Protein AF-A0A8R1HTJ8-F1 (afdb_monomer)

Radius of gyration: 65.69 Å; Cα contacts (8 Å, |Δi|>4): 59; chains: 1; bounding box: 164×49×154 Å

Sequence (210 aa):
MPIMAQIIWKLESCLPRFTNQVDLKPAHLLDLKNAAVIDLNSISARMKEAADRVMMEMTALGGQVDRRAASVNNLERAFDQLRQRIIVLEEEVVVISTGRPDYPVSADRVNLLRERLAREQVVMNLLTRPYSTAEAEQVYLSAEKKVSSLEELRKSEFEQLEARRMPGKPKNTDGSKAVVKKRGNVGNSLHTHQTVEDSLAELAARKRWD

Solvent-accessible surface area (backbone atoms only — not comparable to full-atom values): 12954 Å² total; per-residue (Å²): 138,80,85,80,80,77,84,78,80,86,73,93,53,94,50,93,88,53,80,67,96,68,92,85,50,80,68,56,55,54,53,50,50,54,49,52,53,53,53,51,52,52,51,53,49,52,53,48,55,52,52,52,51,51,52,52,51,51,52,52,49,48,55,50,49,54,55,47,51,54,50,52,55,54,49,52,54,53,50,52,53,48,52,54,50,50,53,54,52,51,54,52,49,53,48,60,72,68,75,53,66,98,56,93,77,55,68,66,61,54,52,52,50,52,52,49,51,55,52,50,52,54,51,50,63,52,66,77,58,64,94,68,51,74,67,58,50,47,50,47,31,44,73,76,69,68,33,92,46,72,65,58,48,51,50,53,52,48,52,51,48,54,61,62,54,69,84,78,71,87,59,71,45,85,36,92,83,84,42,76,44,77,50,75,79,84,41,68,66,92,59,78,88,78,50,73,63,67,70,46,47,68,62,65,71,64,68,72,83,129

Foldseek 3Di:
DDDDPPDQDDDPDPQPPPNDRDRDDPVVVVVVVVSVVVVVVVVVVVVVVVVVVVVVVVVVVVVVVVVVVVVVVVVVVVVVVVVVVVVVVVVVVVCVVVVDDPDDDDPVNVVVVVVVVVVVVVVVVVVVDDPDDPVRVQCCCCPPVVHRDPVVVVVVVVVVVVLQPDDDDFPWDQDPPRDTDRDPSVHPCPDDDDDVCNVCVVVVVPPDDD

Secondary structure (DSSP, 8-state):
--------------STT--S-----HHHHHHHHHHHHHHHHHHHHHHHHHHHHHHHHHHHHHHHHHHHHHHHHHHHHHHHHHHHHHHHHHHHHHHHHTT--SS---HHHHHHHHHHHHHHHHHHHHHTS-SS-HHHHHHHIIIII--SSHHHHHHHHHHHHHHHS-TTS--EEE-TTS-EEE----SS-SSPPPPHHHHHHHHHHT----

Structure (mmCIF, N/CA/C/O backbone):
data_AF-A0A8R1HTJ8-F1
#
_entry.id   AF-A0A8R1HTJ8-F1
#
loop_
_atom_site.group_PDB
_atom_site.id
_atom_site.type_symbol
_atom_site.label_atom_id
_atom_site.label_alt_id
_atom_site.label_comp_id
_atom_site.label_asym_id
_atom_site.label_entity_id
_atom_site.label_seq_id
_atom_site.pdbx_PDB_ins_code
_atom_site.Cartn_x
_atom_site.Cartn_y
_atom_site.Cartn_z
_atom_site.occupancy
_atom_site.B_iso_or_equiv
_atom_site.auth_seq_id
_atom_site.auth_comp_id
_atom_site.auth_asym_id
_atom_site.auth_atom_id
_atom_site.pdbx_PDB_model_num
ATOM 1 N N . MET A 1 1 ? 96.730 14.265 -94.198 1.00 44.88 1 MET A N 1
ATOM 2 C CA . MET A 1 1 ? 96.149 14.305 -92.841 1.00 44.88 1 MET A CA 1
ATOM 3 C C . MET A 1 1 ? 94.709 14.776 -92.942 1.00 44.88 1 MET A C 1
ATOM 5 O O . MET A 1 1 ? 94.499 15.874 -93.441 1.00 44.88 1 MET A O 1
ATOM 9 N N . PRO A 1 2 ? 93.741 13.969 -92.488 1.00 39.69 2 PRO A N 1
ATOM 10 C CA . PRO A 1 2 ? 92.584 14.508 -91.794 1.00 39.69 2 PRO A CA 1
ATOM 11 C C . PRO A 1 2 ? 92.485 13.922 -90.380 1.00 39.69 2 PRO A C 1
ATOM 13 O O . PRO A 1 2 ? 92.862 12.784 -90.109 1.00 39.69 2 PRO A O 1
ATOM 16 N N . ILE A 1 3 ? 92.026 14.783 -89.484 1.00 42.91 3 ILE A N 1
ATOM 17 C CA . ILE A 1 3 ? 91.907 14.615 -88.040 1.00 42.91 3 ILE A CA 1
ATOM 18 C C . ILE A 1 3 ? 90.880 13.512 -87.751 1.00 42.91 3 ILE A C 1
ATOM 20 O O . ILE A 1 3 ? 89.714 13.645 -88.120 1.00 42.91 3 ILE A O 1
ATOM 24 N N . MET A 1 4 ? 91.303 12.418 -87.108 1.00 37.34 4 MET A N 1
ATOM 25 C CA . MET A 1 4 ? 90.370 11.427 -86.571 1.00 37.34 4 MET A CA 1
ATOM 26 C C . MET A 1 4 ? 89.621 12.068 -85.407 1.00 37.34 4 MET A C 1
ATOM 28 O O . MET A 1 4 ? 90.179 12.253 -84.328 1.00 37.34 4 MET A O 1
ATOM 32 N N . ALA A 1 5 ? 88.368 12.452 -85.648 1.00 41.81 5 ALA A N 1
ATOM 33 C CA . ALA A 1 5 ? 87.469 12.916 -84.607 1.00 41.81 5 ALA A CA 1
ATOM 34 C C . ALA A 1 5 ? 87.291 11.792 -83.577 1.00 41.81 5 ALA A C 1
ATOM 36 O O . ALA A 1 5 ? 86.617 10.794 -83.827 1.00 41.81 5 ALA A O 1
ATOM 37 N N . GLN A 1 6 ? 87.948 11.938 -82.430 1.00 49.06 6 GLN A N 1
ATOM 38 C CA . GLN A 1 6 ? 87.789 11.045 -81.296 1.00 49.06 6 GLN A CA 1
ATOM 39 C C . GLN A 1 6 ? 86.367 11.251 -80.760 1.00 49.06 6 GLN A C 1
ATOM 41 O O . GLN A 1 6 ? 86.026 12.326 -80.268 1.00 49.06 6 GLN A O 1
ATOM 46 N N . ILE A 1 7 ? 85.504 10.252 -80.954 1.00 48.22 7 ILE A N 1
ATOM 47 C CA . ILE A 1 7 ? 84.095 10.314 -80.553 1.00 48.22 7 ILE A CA 1
ATOM 48 C C . ILE A 1 7 ? 84.042 10.219 -79.025 1.00 48.22 7 ILE A C 1
ATOM 50 O O . ILE A 1 7 ? 84.130 9.134 -78.451 1.00 48.22 7 ILE A O 1
ATOM 54 N N . ILE A 1 8 ? 83.930 11.372 -78.367 1.00 49.94 8 ILE A N 1
ATOM 55 C CA . ILE A 1 8 ? 83.748 11.478 -76.918 1.00 49.94 8 ILE A CA 1
ATOM 56 C C . ILE A 1 8 ? 82.252 11.324 -76.628 1.00 49.94 8 ILE A C 1
ATOM 58 O O . ILE A 1 8 ? 81.462 12.241 -76.856 1.00 49.94 8 ILE A O 1
ATOM 62 N N . TRP A 1 9 ? 81.854 10.152 -76.135 1.00 46.91 9 TRP A N 1
ATOM 63 C CA . TRP A 1 9 ? 80.486 9.903 -75.682 1.00 46.91 9 TRP A CA 1
ATOM 64 C C . TRP A 1 9 ? 80.286 10.535 -74.302 1.00 46.91 9 TRP A C 1
ATOM 66 O O . TRP A 1 9 ? 80.885 10.103 -73.320 1.00 46.91 9 TRP A O 1
ATOM 76 N N . LYS A 1 10 ? 79.449 11.574 -74.225 1.00 53.41 10 LYS A N 1
ATOM 77 C CA . LYS A 1 10 ? 79.013 12.167 -72.955 1.00 53.41 10 LYS A CA 1
ATOM 78 C C . LYS A 1 10 ? 77.791 11.403 -72.454 1.00 53.41 10 LYS A C 1
ATOM 80 O O . LYS A 1 10 ? 76.786 11.354 -73.157 1.00 53.41 10 LYS A O 1
ATOM 85 N N . LEU A 1 11 ? 77.869 10.830 -71.256 1.00 54.41 11 LEU A N 1
ATOM 86 C CA . LEU A 1 11 ? 76.702 10.285 -70.567 1.00 54.41 11 LEU A CA 1
ATOM 87 C C . LEU A 1 11 ? 76.383 11.149 -69.346 1.00 54.41 11 LEU A C 1
ATOM 89 O O . LEU A 1 11 ? 77.189 11.245 -68.425 1.00 54.41 11 LEU A O 1
ATOM 93 N N . GLU A 1 12 ? 75.189 11.731 -69.320 1.00 51.25 12 GLU A N 1
ATOM 94 C CA . GLU A 1 12 ? 74.572 12.223 -68.090 1.00 51.25 12 GLU A CA 1
ATOM 95 C C . GLU A 1 12 ? 73.887 11.027 -67.423 1.00 51.25 12 GLU A C 1
ATOM 97 O O . GLU A 1 12 ? 72.759 10.669 -67.755 1.00 51.25 12 GLU A O 1
ATOM 102 N N . SER A 1 13 ? 74.606 10.321 -66.546 1.00 55.28 13 SER A N 1
ATOM 103 C CA . SER A 1 13 ? 74.014 9.218 -65.787 1.00 55.28 13 SER A CA 1
ATOM 104 C C . SER A 1 13 ? 73.437 9.752 -64.478 1.00 55.28 13 SER A C 1
ATOM 106 O O . SER A 1 13 ? 74.135 10.407 -63.706 1.00 55.28 13 SER A O 1
ATOM 108 N N . CYS A 1 14 ? 72.186 9.413 -64.189 1.00 54.22 14 CYS A N 1
ATOM 109 C CA . CYS A 1 14 ? 71.550 9.637 -62.891 1.00 54.22 14 CYS A CA 1
ATOM 110 C C . CYS A 1 14 ? 71.990 8.617 -61.819 1.00 54.22 14 CYS A C 1
ATOM 112 O O . CYS A 1 14 ? 71.428 8.589 -60.724 1.00 54.22 14 CYS A O 1
ATOM 114 N N . LEU A 1 15 ? 72.996 7.783 -62.118 1.00 54.69 15 LEU A N 1
ATOM 115 C CA . LEU A 1 15 ? 73.551 6.804 -61.191 1.00 54.69 15 LEU A CA 1
ATOM 116 C C . LEU A 1 15 ? 74.680 7.446 -60.363 1.00 54.69 15 LEU A C 1
ATOM 118 O O . LEU A 1 15 ? 75.642 7.957 -60.945 1.00 54.69 15 LEU A O 1
ATOM 122 N N . PRO A 1 16 ? 74.629 7.387 -59.015 1.00 56.38 16 PRO A N 1
ATOM 123 C CA . PRO A 1 16 ? 75.550 8.118 -58.135 1.00 56.38 16 PRO A CA 1
ATOM 124 C C . PRO A 1 16 ? 77.046 7.821 -58.334 1.00 56.38 16 PRO A C 1
ATOM 126 O O . PRO A 1 16 ? 77.886 8.582 -57.866 1.00 56.38 16 PRO A O 1
ATOM 129 N N . ARG A 1 17 ? 77.398 6.707 -58.990 1.00 56.38 17 ARG A N 1
ATOM 130 C CA . ARG A 1 17 ? 78.785 6.230 -59.144 1.00 56.38 17 ARG A CA 1
ATOM 131 C C . ARG A 1 17 ? 79.516 6.733 -60.395 1.00 56.38 17 ARG A C 1
ATOM 133 O O . ARG A 1 17 ? 80.721 6.522 -60.480 1.00 56.38 17 ARG A O 1
ATOM 140 N N . PHE A 1 18 ? 78.839 7.386 -61.345 1.00 56.34 18 PHE A N 1
ATOM 141 C CA . PHE A 1 18 ? 79.426 7.746 -62.652 1.00 56.34 18 PHE A CA 1
ATOM 142 C C . PHE A 1 18 ? 79.317 9.240 -62.995 1.00 56.34 18 PHE A C 1
ATOM 144 O O . PHE A 1 18 ? 79.213 9.619 -64.157 1.00 56.34 18 PHE A O 1
ATOM 151 N N . THR A 1 19 ? 79.363 10.113 -61.991 1.00 56.47 19 THR A N 1
ATOM 152 C CA . THR A 1 19 ? 79.188 11.568 -62.152 1.00 56.47 19 THR A CA 1
ATOM 153 C C . THR A 1 19 ? 80.397 12.309 -62.743 1.00 56.47 19 THR A C 1
ATOM 155 O O . THR A 1 19 ? 80.335 13.525 -62.903 1.00 56.47 19 THR A O 1
ATOM 158 N N . ASN A 1 20 ? 81.498 11.619 -63.065 1.00 58.28 20 ASN A N 1
ATOM 159 C CA . ASN A 1 20 ? 82.750 12.249 -63.502 1.00 58.28 20 ASN A CA 1
ATOM 160 C C . ASN A 1 20 ? 83.085 11.913 -64.967 1.00 58.28 20 ASN A C 1
ATOM 162 O O . ASN A 1 20 ? 82.825 10.806 -65.435 1.00 58.28 20 ASN A O 1
ATOM 166 N N . GLN A 1 21 ? 83.691 12.869 -65.684 1.00 55.59 21 GLN A N 1
ATOM 167 C CA . GLN A 1 21 ? 84.106 12.725 -67.087 1.00 55.59 21 GLN A CA 1
ATOM 168 C C . GLN A 1 21 ? 85.272 11.728 -67.211 1.00 55.59 21 GLN A C 1
ATOM 170 O O . GLN A 1 21 ? 86.356 11.985 -66.690 1.00 55.59 21 GLN A O 1
ATOM 175 N N . VAL A 1 22 ? 85.061 10.599 -67.899 1.00 58.88 22 VAL A N 1
ATOM 176 C CA . VAL A 1 22 ? 86.084 9.557 -68.117 1.00 58.88 22 VAL A CA 1
ATOM 177 C C . VAL A 1 22 ? 86.080 9.100 -69.581 1.00 58.88 22 VAL A C 1
ATOM 179 O O . VAL A 1 22 ? 85.013 8.888 -70.157 1.00 58.88 22 VAL A O 1
ATOM 182 N N . ASP A 1 23 ? 87.266 8.894 -70.165 1.00 59.91 23 ASP A N 1
ATOM 183 C CA . ASP A 1 23 ? 87.430 8.292 -71.495 1.00 59.91 23 ASP A CA 1
ATOM 184 C C . ASP A 1 23 ? 86.945 6.829 -71.501 1.00 59.91 23 ASP A C 1
ATOM 186 O O . ASP A 1 23 ? 87.444 5.960 -70.774 1.00 59.91 23 ASP A O 1
ATOM 190 N N . LEU A 1 24 ? 85.935 6.543 -72.324 1.00 58.22 24 LEU A N 1
ATOM 191 C CA . LEU A 1 24 ? 85.239 5.257 -72.345 1.00 58.22 24 LEU A CA 1
ATOM 192 C C . LEU A 1 24 ? 86.017 4.201 -73.143 1.00 58.22 24 LEU A C 1
ATOM 194 O O . LEU A 1 24 ? 86.148 4.284 -74.363 1.00 58.22 24 LEU A O 1
ATOM 198 N N . LYS A 1 25 ? 86.479 3.154 -72.449 1.00 64.69 25 LYS A N 1
ATOM 199 C CA . LYS A 1 25 ? 86.929 1.890 -73.054 1.00 64.69 25 LYS A CA 1
ATOM 200 C C . LYS A 1 25 ? 85.789 0.859 -72.995 1.00 64.69 25 LYS A C 1
ATOM 202 O O . LYS A 1 25 ? 84.978 0.933 -72.073 1.00 64.69 25 LYS A O 1
ATOM 207 N N . PRO A 1 26 ? 85.735 -0.146 -73.890 1.00 66.38 26 PRO A N 1
ATOM 208 C CA . PRO A 1 26 ? 84.658 -1.146 -73.904 1.00 66.38 26 PRO A CA 1
ATOM 209 C C . PRO A 1 26 ? 84.410 -1.868 -72.565 1.00 66.38 26 PRO A C 1
ATOM 211 O O . PRO A 1 26 ? 83.267 -2.181 -72.249 1.00 66.38 26 PRO A O 1
ATOM 214 N N . ALA A 1 27 ? 85.445 -2.074 -71.741 1.00 66.88 27 ALA A N 1
ATOM 215 C CA . ALA A 1 27 ? 85.307 -2.651 -70.398 1.00 66.88 27 ALA A CA 1
ATOM 216 C C . ALA A 1 27 ? 84.464 -1.776 -69.441 1.00 66.88 27 ALA A C 1
ATOM 218 O O . ALA A 1 27 ? 83.671 -2.305 -68.669 1.00 66.88 27 ALA A O 1
ATOM 219 N N . HIS A 1 28 ? 84.541 -0.443 -69.556 1.00 71.06 28 HIS A N 1
ATOM 220 C CA . HIS A 1 28 ? 83.773 0.489 -68.718 1.00 71.06 28 HIS A CA 1
ATOM 221 C C . HIS A 1 28 ? 82.261 0.419 -68.997 1.00 71.06 28 HIS A C 1
ATOM 223 O O . HIS A 1 28 ? 81.455 0.704 -68.115 1.00 71.06 28 HIS A O 1
ATOM 229 N N . LEU A 1 29 ? 81.858 0.013 -70.209 1.00 73.69 29 LEU A N 1
ATOM 230 C CA . LEU A 1 29 ? 80.445 -0.176 -70.553 1.00 73.69 29 LEU A CA 1
ATOM 231 C C . LEU A 1 29 ? 79.848 -1.409 -69.865 1.00 73.69 29 LEU A C 1
ATOM 233 O O . LEU A 1 29 ? 78.676 -1.397 -69.487 1.00 73.69 29 LEU A O 1
ATOM 237 N N . LEU A 1 30 ? 80.648 -2.465 -69.681 1.00 79.50 30 LEU A N 1
ATOM 238 C CA . LEU A 1 30 ? 80.221 -3.662 -68.961 1.00 79.50 30 LEU A CA 1
ATOM 239 C C . LEU A 1 30 ? 80.062 -3.373 -67.463 1.00 79.50 30 LEU A C 1
ATOM 241 O O . LEU A 1 30 ? 79.055 -3.760 -66.873 1.00 79.50 30 LEU A O 1
ATOM 245 N N . ASP A 1 31 ? 81.003 -2.635 -66.875 1.00 75.62 31 ASP A N 1
ATOM 246 C CA . ASP A 1 31 ? 80.934 -2.219 -65.471 1.00 75.62 31 ASP A CA 1
ATOM 247 C C . ASP A 1 31 ? 79.751 -1.280 -65.209 1.00 75.62 31 ASP A C 1
ATOM 249 O O . ASP A 1 31 ? 79.026 -1.461 -64.230 1.00 75.62 31 ASP A O 1
ATOM 253 N N . LEU A 1 32 ? 79.487 -0.335 -66.121 1.00 77.81 32 LEU A N 1
ATOM 254 C CA . LEU A 1 32 ? 78.311 0.535 -66.062 1.00 77.81 32 LEU A CA 1
ATOM 255 C C . LEU A 1 32 ? 77.008 -0.272 -66.122 1.00 77.81 32 LEU A C 1
ATOM 257 O O . LEU A 1 32 ? 76.102 -0.041 -65.322 1.00 77.81 32 LEU A O 1
ATOM 261 N N . LYS A 1 33 ? 76.916 -1.246 -67.036 1.00 82.81 33 LYS A N 1
ATOM 262 C CA . LYS A 1 33 ? 75.750 -2.134 -67.142 1.00 82.81 33 LYS A CA 1
ATOM 263 C C . LYS A 1 33 ? 75.539 -2.923 -65.849 1.00 82.81 33 LYS A C 1
ATOM 265 O O . LYS A 1 33 ? 74.421 -2.976 -65.345 1.00 82.81 33 LYS A O 1
ATOM 270 N N . ASN A 1 34 ? 76.596 -3.525 -65.311 1.00 85.31 34 ASN A N 1
ATOM 271 C CA . ASN A 1 34 ? 76.512 -4.328 -64.093 1.00 85.31 34 ASN A CA 1
ATOM 272 C C . ASN A 1 34 ? 76.112 -3.471 -62.882 1.00 85.31 34 ASN A C 1
ATOM 274 O O . ASN A 1 34 ? 75.251 -3.879 -62.104 1.00 85.31 34 ASN A O 1
ATOM 278 N N . ALA A 1 35 ? 76.669 -2.264 -62.755 1.00 82.38 35 ALA A N 1
ATOM 279 C CA . ALA A 1 35 ? 76.298 -1.316 -61.709 1.00 82.38 35 ALA A CA 1
ATOM 280 C C . ALA A 1 35 ? 74.834 -0.860 -61.830 1.00 82.38 35 ALA A C 1
ATOM 282 O O . ALA A 1 35 ? 74.105 -0.898 -60.843 1.00 82.38 35 ALA A O 1
ATOM 283 N N . ALA A 1 36 ? 74.375 -0.526 -63.041 1.00 83.06 36 ALA A N 1
ATOM 284 C CA . ALA A 1 36 ? 72.982 -0.156 -63.287 1.00 83.06 36 ALA A CA 1
ATOM 285 C C . ALA A 1 36 ? 72.006 -1.284 -62.911 1.00 83.06 36 ALA A C 1
ATOM 287 O O . ALA A 1 36 ? 70.960 -1.023 -62.323 1.00 83.06 36 ALA A O 1
ATOM 288 N N . VAL A 1 37 ? 72.353 -2.543 -63.200 1.00 88.56 37 VAL A N 1
ATOM 289 C CA . VAL A 1 37 ? 71.535 -3.707 -62.817 1.00 88.56 37 VAL A CA 1
ATOM 290 C C . VAL A 1 37 ? 71.460 -3.866 -61.295 1.00 88.56 37 VAL A C 1
ATOM 292 O O . VAL A 1 37 ? 70.378 -4.113 -60.766 1.00 88.56 37 VAL A O 1
ATOM 295 N N . ILE A 1 38 ? 72.574 -3.701 -60.575 1.00 88.94 38 ILE A N 1
ATOM 296 C CA . ILE A 1 38 ? 72.596 -3.782 -59.104 1.00 88.94 38 ILE A CA 1
ATOM 297 C C . ILE A 1 38 ? 71.738 -2.671 -58.488 1.00 88.94 38 ILE A C 1
ATOM 299 O O . ILE A 1 38 ? 70.915 -2.947 -57.612 1.00 88.94 38 ILE A O 1
ATOM 303 N N . ASP A 1 39 ? 71.887 -1.438 -58.971 1.00 85.56 39 ASP A N 1
ATOM 304 C CA . ASP A 1 39 ? 71.137 -0.291 -58.463 1.00 85.56 39 ASP A CA 1
ATOM 305 C C . ASP A 1 39 ? 69.632 -0.447 -58.742 1.00 85.56 39 ASP A C 1
ATOM 307 O O . ASP A 1 39 ? 68.825 -0.282 -57.824 1.00 85.56 39 ASP A O 1
ATOM 311 N N . LEU A 1 40 ? 69.240 -0.877 -59.949 1.00 87.94 40 LEU A N 1
ATOM 312 C CA . LEU A 1 40 ? 67.840 -1.167 -60.290 1.00 87.94 40 LEU A CA 1
ATOM 313 C C . LEU A 1 40 ? 67.249 -2.294 -59.434 1.00 87.94 40 LEU A C 1
ATOM 315 O O . LEU A 1 40 ? 66.122 -2.170 -58.953 1.00 87.94 40 LEU A O 1
ATOM 319 N N . ASN A 1 41 ? 68.012 -3.358 -59.173 1.00 92.00 41 ASN A N 1
ATOM 320 C CA . ASN A 1 41 ? 67.583 -4.433 -58.276 1.00 92.00 41 ASN A CA 1
ATOM 321 C C . ASN A 1 41 ? 67.396 -3.926 -56.838 1.00 92.00 41 ASN A C 1
ATOM 323 O O . ASN A 1 41 ? 66.428 -4.296 -56.174 1.00 92.00 41 ASN A O 1
ATOM 327 N N . SER A 1 42 ? 68.278 -3.040 -56.363 1.00 89.31 42 SER A N 1
ATOM 328 C CA . SER A 1 42 ? 68.156 -2.440 -55.030 1.00 89.31 42 SER A CA 1
ATOM 329 C C . SER A 1 42 ? 66.928 -1.527 -54.905 1.00 89.31 42 SER A C 1
ATOM 331 O O . SER A 1 42 ? 66.234 -1.562 -53.888 1.00 89.31 42 SER A O 1
ATOM 333 N N . ILE A 1 43 ? 66.608 -0.760 -55.954 1.00 90.31 43 ILE A N 1
ATOM 334 C CA . ILE A 1 43 ? 65.402 0.076 -56.020 1.00 90.31 43 ILE A CA 1
ATOM 335 C C . ILE A 1 43 ? 64.159 -0.812 -56.035 1.00 90.31 43 ILE A C 1
ATOM 337 O O . ILE A 1 43 ? 63.232 -0.568 -55.266 1.00 90.31 43 ILE A O 1
ATOM 341 N N . SER A 1 44 ? 64.161 -1.878 -56.838 1.00 91.69 44 SER A N 1
ATOM 342 C CA . SER A 1 44 ? 63.060 -2.841 -56.883 1.00 91.69 44 SER A CA 1
ATOM 343 C C . SER A 1 44 ? 62.818 -3.500 -55.522 1.00 91.69 44 SER A C 1
ATOM 345 O O . SER A 1 44 ? 61.664 -3.664 -55.130 1.00 91.69 44 SER A O 1
ATOM 347 N N . ALA A 1 45 ? 63.877 -3.858 -54.789 1.00 93.00 45 ALA A N 1
ATOM 348 C CA . ALA A 1 45 ? 63.760 -4.426 -53.448 1.00 93.00 45 ALA A CA 1
ATOM 349 C C . ALA A 1 45 ? 63.151 -3.419 -52.459 1.00 93.00 45 ALA A C 1
ATOM 351 O O . ALA A 1 45 ? 62.188 -3.743 -51.769 1.00 93.00 45 ALA A O 1
ATOM 352 N N . ARG A 1 46 ? 63.634 -2.169 -52.459 1.00 93.31 46 ARG A N 1
ATOM 353 C CA . ARG A 1 46 ? 63.086 -1.097 -51.607 1.00 93.31 46 ARG A CA 1
ATOM 354 C C . ARG A 1 46 ? 61.631 -0.772 -51.932 1.00 93.31 46 ARG A C 1
ATOM 356 O O . ARG A 1 46 ? 60.843 -0.549 -51.020 1.00 93.31 46 ARG A O 1
ATOM 363 N N . MET A 1 47 ? 61.266 -0.752 -53.213 1.00 94.00 47 MET A N 1
ATOM 364 C CA . MET A 1 47 ? 59.879 -0.547 -53.639 1.00 94.00 47 MET A CA 1
ATOM 365 C C . MET A 1 47 ? 58.974 -1.683 -53.165 1.00 94.00 47 MET A C 1
ATOM 367 O O . MET A 1 47 ? 57.868 -1.419 -52.700 1.00 94.00 47 MET A O 1
ATOM 371 N N . LYS A 1 48 ? 59.452 -2.930 -53.227 1.00 95.31 48 LYS A N 1
ATOM 372 C CA . LYS A 1 48 ? 58.717 -4.087 -52.715 1.00 95.31 48 LYS A CA 1
ATOM 373 C C . LYS A 1 48 ? 58.522 -4.011 -51.200 1.00 95.31 48 LYS A C 1
ATOM 375 O O . LYS A 1 48 ? 57.397 -4.131 -50.737 1.00 95.31 48 LYS A O 1
ATOM 380 N N . GLU A 1 49 ? 59.577 -3.719 -50.441 1.00 94.56 49 GLU A N 1
ATOM 381 C CA . GLU A 1 49 ? 59.478 -3.539 -48.986 1.00 94.56 49 GLU A CA 1
ATOM 382 C C . GLU A 1 49 ? 58.537 -2.392 -48.601 1.00 94.56 49 GLU A C 1
ATOM 384 O O . GLU A 1 49 ? 57.773 -2.514 -47.645 1.00 94.56 49 GLU A O 1
ATOM 389 N N . ALA A 1 50 ? 58.570 -1.277 -49.336 1.00 94.12 50 ALA A N 1
ATOM 390 C CA . ALA A 1 50 ? 57.655 -0.164 -49.114 1.00 94.12 50 ALA A CA 1
ATOM 391 C C . ALA A 1 50 ? 56.197 -0.567 -49.389 1.00 94.12 50 ALA A C 1
ATOM 393 O O . ALA A 1 50 ? 55.320 -0.248 -48.589 1.00 94.12 50 ALA A O 1
ATOM 394 N N . ALA A 1 51 ? 55.938 -1.309 -50.471 1.00 93.25 51 ALA A N 1
ATOM 395 C CA . ALA A 1 51 ? 54.606 -1.822 -50.787 1.00 93.25 51 ALA A CA 1
ATOM 396 C C . ALA A 1 51 ? 54.099 -2.810 -49.721 1.00 93.25 51 ALA A C 1
ATOM 398 O O . ALA A 1 51 ? 52.954 -2.705 -49.281 1.00 93.25 51 ALA A O 1
ATOM 399 N N . ASP A 1 52 ? 54.961 -3.717 -49.255 1.00 95.19 52 ASP A N 1
ATOM 400 C CA . ASP A 1 52 ? 54.627 -4.684 -48.207 1.00 95.19 52 ASP A CA 1
ATOM 401 C C . ASP A 1 52 ? 54.304 -3.980 -46.878 1.00 95.19 52 ASP A C 1
ATOM 403 O O . ASP A 1 52 ? 53.322 -4.326 -46.220 1.00 95.19 52 ASP A O 1
ATOM 407 N N . ARG A 1 53 ? 55.062 -2.937 -46.505 1.00 95.06 53 ARG A N 1
ATOM 408 C CA . ARG A 1 53 ? 54.763 -2.113 -45.318 1.00 95.06 53 ARG A CA 1
ATOM 409 C C . ARG A 1 53 ? 53.410 -1.416 -45.427 1.00 95.06 53 ARG A C 1
ATOM 411 O O . ARG A 1 53 ? 52.627 -1.486 -44.485 1.00 95.06 53 ARG A O 1
ATOM 418 N N . VAL A 1 54 ? 53.105 -0.805 -46.572 1.00 95.56 54 VAL A N 1
ATOM 419 C CA . VAL A 1 54 ? 51.809 -0.140 -46.796 1.00 95.56 54 VAL A CA 1
ATOM 420 C C . VAL A 1 54 ? 50.654 -1.141 -46.710 1.00 95.56 54 VAL A C 1
ATOM 422 O O . VAL A 1 54 ? 49.629 -0.840 -46.102 1.00 95.56 54 VAL A O 1
ATOM 425 N N . MET A 1 55 ? 50.812 -2.354 -47.250 1.00 94.06 55 MET A N 1
ATOM 426 C CA . MET A 1 55 ? 49.802 -3.410 -47.103 1.00 94.06 55 MET A CA 1
ATOM 427 C C . MET A 1 55 ? 49.605 -3.829 -45.639 1.00 94.06 55 MET A C 1
ATOM 429 O O . MET A 1 55 ? 48.465 -3.986 -45.192 1.00 94.06 55 MET A O 1
ATOM 433 N N . MET A 1 56 ? 50.685 -3.978 -44.867 1.00 93.62 56 MET A N 1
ATOM 434 C CA . MET A 1 56 ? 50.593 -4.274 -43.431 1.00 93.62 56 MET A CA 1
ATOM 435 C C . MET A 1 56 ? 49.897 -3.149 -42.650 1.00 93.62 56 MET A C 1
ATOM 437 O O . MET A 1 56 ? 49.050 -3.417 -41.802 1.00 93.62 56 MET A O 1
ATOM 441 N N . GLU A 1 57 ? 50.194 -1.886 -42.956 1.00 95.12 57 GLU A N 1
ATOM 442 C CA . GLU A 1 57 ? 49.526 -0.742 -42.328 1.00 95.12 57 GLU A CA 1
ATOM 443 C C . GLU A 1 57 ? 48.041 -0.673 -42.700 1.00 95.12 57 GLU A C 1
ATOM 445 O O . GLU A 1 57 ? 47.197 -0.490 -41.824 1.00 95.12 57 GLU A O 1
ATOM 450 N N . MET A 1 58 ? 47.691 -0.889 -43.972 1.00 93.75 58 MET A N 1
ATOM 451 C CA . MET A 1 58 ? 46.294 -0.903 -44.413 1.00 93.75 58 MET A CA 1
ATOM 452 C C . MET A 1 58 ? 45.490 -2.033 -43.772 1.00 93.75 58 MET A C 1
ATOM 454 O O . MET A 1 58 ? 44.354 -1.814 -43.354 1.00 93.75 58 MET A O 1
ATOM 458 N N . THR A 1 59 ? 46.069 -3.227 -43.647 1.00 94.88 59 THR A N 1
ATOM 459 C CA . THR A 1 59 ? 45.409 -4.348 -42.959 1.00 94.88 59 THR A CA 1
ATOM 460 C C . THR A 1 59 ? 45.244 -4.084 -41.460 1.00 94.88 59 THR A C 1
ATOM 462 O O . THR A 1 59 ? 44.176 -4.359 -40.907 1.00 94.88 59 THR A O 1
ATOM 465 N N . ALA A 1 60 ? 46.240 -3.484 -40.801 1.00 94.31 60 ALA A N 1
ATOM 466 C CA . ALA A 1 60 ? 46.138 -3.082 -39.399 1.00 94.31 60 ALA A CA 1
ATOM 467 C C . ALA A 1 60 ? 45.059 -2.005 -39.177 1.00 94.31 60 ALA A C 1
ATOM 469 O O . ALA A 1 60 ? 44.249 -2.122 -38.251 1.00 94.31 60 ALA A O 1
ATOM 470 N N . LEU A 1 61 ? 45.008 -0.992 -40.049 1.00 95.25 61 LEU A N 1
ATOM 471 C CA . LEU A 1 61 ? 43.975 0.045 -40.031 1.00 95.25 61 LEU A CA 1
ATOM 472 C C . LEU A 1 61 ? 42.586 -0.540 -40.294 1.00 95.25 61 LEU A C 1
ATOM 474 O O . LEU A 1 61 ? 41.652 -0.198 -39.572 1.00 95.25 61 LEU A O 1
ATOM 478 N N . GLY A 1 62 ? 42.452 -1.463 -41.250 1.00 94.00 62 GLY A N 1
ATOM 479 C CA . GLY A 1 62 ? 41.201 -2.181 -41.513 1.00 94.00 62 GLY A CA 1
ATOM 480 C C . GLY A 1 62 ? 40.679 -2.891 -40.263 1.00 94.00 62 GLY A C 1
ATOM 481 O O . GLY A 1 62 ? 39.564 -2.627 -39.817 1.00 94.00 62 GLY A O 1
ATOM 482 N N . GLY A 1 63 ? 41.531 -3.675 -39.595 1.00 93.75 63 GLY A N 1
ATOM 483 C CA . GLY A 1 63 ? 41.155 -4.343 -38.346 1.00 93.75 63 GLY A CA 1
ATOM 484 C C . GLY A 1 63 ? 40.796 -3.374 -37.209 1.00 93.75 63 GLY A C 1
ATOM 485 O O . GLY A 1 63 ? 39.939 -3.679 -36.377 1.00 93.75 63 GLY A O 1
ATOM 486 N N . GLN A 1 64 ? 41.416 -2.192 -37.152 1.00 94.44 64 GLN A N 1
ATOM 487 C CA . GLN A 1 64 ? 41.049 -1.156 -36.184 1.00 94.44 64 GLN A CA 1
ATOM 488 C C . GLN A 1 64 ? 39.684 -0.527 -36.502 1.00 94.44 64 GLN A C 1
ATOM 490 O O . GLN A 1 64 ? 38.906 -0.273 -35.577 1.00 94.44 64 GLN A O 1
ATOM 495 N N . VAL A 1 65 ? 39.387 -0.288 -37.781 1.00 95.56 65 VAL A N 1
ATOM 496 C CA . VAL A 1 65 ? 38.091 0.225 -38.245 1.00 95.56 65 VAL A CA 1
ATOM 497 C C . VAL A 1 65 ? 36.977 -0.765 -37.916 1.00 95.56 65 VAL A C 1
ATOM 499 O O . VAL A 1 65 ? 35.980 -0.356 -37.323 1.00 95.56 65 VAL A O 1
ATOM 502 N N . ASP A 1 66 ? 37.179 -2.059 -38.163 1.00 94.44 66 ASP A N 1
ATOM 503 C CA . ASP A 1 66 ? 36.186 -3.098 -37.858 1.00 94.44 66 ASP A CA 1
ATOM 504 C C . ASP A 1 66 ? 35.880 -3.188 -36.357 1.00 94.44 66 ASP A C 1
ATOM 506 O O . ASP A 1 66 ? 34.719 -3.235 -35.939 1.00 94.44 66 ASP A O 1
ATOM 510 N N . ARG A 1 67 ? 36.916 -3.137 -35.506 1.00 91.31 67 ARG A N 1
ATOM 511 C CA . ARG A 1 67 ? 36.739 -3.103 -34.042 1.00 91.31 67 ARG A CA 1
ATOM 512 C C . ARG A 1 67 ? 35.973 -1.862 -33.592 1.00 91.31 67 ARG A C 1
ATOM 514 O O . ARG A 1 67 ? 35.128 -1.953 -32.701 1.00 91.31 67 ARG A O 1
ATOM 521 N N . ARG A 1 68 ? 36.250 -0.702 -34.199 1.00 94.00 68 ARG A N 1
ATOM 522 C CA . ARG A 1 68 ? 35.517 0.538 -33.912 1.00 94.00 68 ARG A CA 1
ATOM 523 C C . ARG A 1 68 ? 34.059 0.430 -34.348 1.00 94.00 68 ARG A C 1
ATOM 525 O O . ARG A 1 68 ? 33.192 0.749 -33.540 1.00 94.00 68 ARG A O 1
ATOM 532 N N . ALA A 1 69 ? 33.782 -0.086 -35.542 1.00 94.19 69 ALA A N 1
ATOM 533 C CA . ALA A 1 69 ? 32.420 -0.321 -36.020 1.00 94.19 69 ALA A CA 1
ATOM 534 C C . ALA A 1 69 ? 31.632 -1.238 -35.067 1.00 94.19 69 ALA A C 1
ATOM 536 O O . ALA A 1 69 ? 30.512 -0.913 -34.677 1.00 94.19 69 ALA A O 1
ATOM 537 N N . ALA A 1 70 ? 32.246 -2.326 -34.590 1.00 92.94 70 ALA A N 1
ATOM 538 C CA . ALA A 1 70 ? 31.627 -3.201 -33.595 1.00 92.94 70 ALA A CA 1
ATOM 539 C C . ALA A 1 70 ? 31.322 -2.470 -32.272 1.00 92.94 70 ALA A C 1
ATOM 541 O O . ALA A 1 70 ? 30.254 -2.662 -31.690 1.00 92.94 70 ALA A O 1
ATOM 542 N N . SER A 1 71 ? 32.233 -1.609 -31.801 1.00 94.31 71 SER A N 1
ATOM 543 C CA . SER A 1 71 ? 32.018 -0.820 -30.580 1.00 94.31 71 SER A CA 1
ATOM 544 C C . SER A 1 71 ? 30.876 0.194 -30.715 1.00 94.31 71 SER A C 1
ATOM 546 O O . SER A 1 71 ? 30.073 0.322 -29.793 1.00 94.31 71 SER A O 1
ATOM 548 N N . VAL A 1 72 ? 30.757 0.852 -31.874 1.00 95.94 72 VAL A N 1
ATOM 549 C CA . VAL A 1 72 ? 29.675 1.801 -32.179 1.00 95.94 72 VAL A CA 1
ATOM 550 C C . VAL A 1 72 ? 28.329 1.085 -32.197 1.00 95.94 72 VAL A C 1
ATOM 552 O O . VAL A 1 72 ? 27.421 1.501 -31.487 1.00 95.94 72 VAL A O 1
ATOM 555 N N . ASN A 1 73 ? 28.230 -0.058 -32.877 1.00 95.19 73 ASN A N 1
ATOM 556 C CA . ASN A 1 73 ? 26.999 -0.854 -32.901 1.00 95.19 73 ASN A CA 1
ATOM 557 C C . ASN A 1 73 ? 26.564 -1.310 -31.494 1.00 95.19 73 ASN A C 1
ATOM 559 O O . ASN A 1 73 ? 25.374 -1.366 -31.183 1.00 95.19 73 ASN A O 1
ATOM 563 N N . ASN A 1 74 ? 27.516 -1.647 -30.618 1.00 95.06 74 ASN A N 1
ATOM 564 C CA . ASN A 1 74 ? 27.207 -2.005 -29.232 1.00 95.06 74 ASN A CA 1
ATOM 565 C C . ASN A 1 74 ? 26.700 -0.803 -28.423 1.00 95.06 74 ASN A C 1
ATOM 567 O O . ASN A 1 74 ? 25.780 -0.959 -27.620 1.00 95.06 74 ASN A O 1
ATOM 571 N N . LEU A 1 75 ? 27.270 0.385 -28.643 1.00 95.56 75 LEU A N 1
ATOM 572 C CA . LEU A 1 75 ? 26.800 1.623 -28.021 1.00 95.56 75 LEU A CA 1
ATOM 573 C C . LEU A 1 75 ? 25.393 1.990 -28.491 1.00 95.56 75 LEU A C 1
ATOM 575 O O . LEU A 1 75 ? 24.557 2.314 -27.655 1.00 95.56 75 LEU A O 1
ATOM 579 N N . GLU A 1 76 ? 25.106 1.892 -29.789 1.00 95.44 76 GLU A N 1
ATOM 580 C CA . GLU A 1 76 ? 23.769 2.147 -30.339 1.00 95.44 76 GLU A CA 1
ATOM 581 C C . GLU A 1 76 ? 22.712 1.260 -29.673 1.00 95.44 76 GLU A C 1
ATOM 583 O O . GLU A 1 76 ? 21.713 1.764 -29.162 1.00 95.44 76 GLU A O 1
ATOM 588 N N . ARG A 1 77 ? 22.989 -0.044 -29.537 1.00 95.19 77 ARG A N 1
ATOM 589 C CA . ARG A 1 77 ? 22.101 -0.968 -28.811 1.00 95.19 77 ARG A CA 1
ATOM 590 C C . ARG A 1 77 ? 21.898 -0.571 -27.349 1.00 95.19 77 ARG A C 1
ATOM 592 O O . ARG A 1 77 ? 20.783 -0.673 -26.843 1.00 95.19 77 ARG A O 1
ATOM 599 N N . ALA A 1 78 ? 22.954 -0.137 -26.660 1.00 94.38 78 ALA A N 1
ATOM 600 C CA . ALA A 1 78 ? 22.848 0.312 -25.272 1.00 94.38 78 ALA A CA 1
ATOM 601 C C . ALA A 1 78 ? 22.003 1.592 -25.154 1.00 94.38 78 ALA A C 1
ATOM 603 O O . ALA A 1 78 ? 21.188 1.713 -24.238 1.00 94.38 78 ALA A O 1
ATOM 604 N N . PHE A 1 79 ? 22.145 2.524 -26.099 1.00 95.62 79 PHE A N 1
ATOM 605 C CA . PHE A 1 79 ? 21.318 3.727 -26.162 1.00 95.62 79 PHE A CA 1
ATOM 606 C C . PHE A 1 79 ? 19.846 3.409 -26.426 1.00 95.62 79 PHE A C 1
ATOM 608 O O . PHE A 1 79 ? 18.982 3.993 -25.772 1.00 95.62 79 PHE A O 1
ATOM 615 N N . ASP A 1 80 ? 19.545 2.463 -27.312 1.00 95.81 80 ASP A N 1
ATOM 616 C CA . ASP A 1 80 ? 18.163 2.046 -27.565 1.00 95.81 80 ASP A CA 1
ATOM 617 C C . ASP A 1 80 ? 17.527 1.390 -26.331 1.00 95.81 80 ASP A C 1
ATOM 619 O O . ASP A 1 80 ? 16.384 1.695 -25.987 1.00 95.81 80 ASP A O 1
ATOM 623 N N . GLN A 1 81 ? 18.282 0.572 -25.590 1.00 94.94 81 GLN A N 1
ATOM 624 C CA . GLN A 1 81 ? 17.829 0.016 -24.308 1.00 94.94 81 GLN A CA 1
ATOM 625 C C . GLN A 1 81 ? 17.559 1.106 -23.261 1.00 94.94 81 GLN A C 1
ATOM 627 O O . GLN A 1 81 ? 16.568 1.033 -22.530 1.00 94.94 81 GLN A O 1
ATOM 632 N N . LEU A 1 82 ? 18.422 2.125 -23.179 1.00 95.69 82 LEU A N 1
ATOM 633 C CA . LEU A 1 82 ? 18.215 3.260 -22.277 1.00 95.69 82 LEU A CA 1
ATOM 634 C C . LEU A 1 82 ? 16.963 4.054 -22.653 1.00 95.69 82 LEU A C 1
ATOM 636 O O . LEU A 1 82 ? 16.178 4.382 -21.768 1.00 95.69 82 LEU A O 1
ATOM 640 N N . ARG A 1 83 ? 16.733 4.309 -23.946 1.00 95.56 83 ARG A N 1
ATOM 641 C CA . ARG A 1 83 ? 15.519 4.984 -24.430 1.00 95.56 83 ARG A CA 1
ATOM 642 C C . ARG A 1 83 ? 14.255 4.218 -24.053 1.00 95.56 83 ARG A C 1
ATOM 644 O O . ARG A 1 83 ? 13.329 4.820 -23.525 1.00 95.56 83 ARG A O 1
ATOM 651 N N . GLN A 1 84 ? 14.234 2.899 -24.254 1.00 94.31 84 GLN A N 1
ATOM 652 C CA . GLN A 1 84 ? 13.099 2.060 -23.850 1.00 94.31 84 GLN A CA 1
ATOM 653 C C . GLN A 1 84 ? 12.839 2.129 -22.341 1.00 94.31 84 GLN A C 1
ATOM 655 O O . GLN A 1 84 ? 11.694 2.263 -21.922 1.00 94.31 84 GLN A O 1
ATOM 660 N N . ARG A 1 85 ? 13.895 2.085 -21.517 1.00 93.31 85 ARG A N 1
ATOM 661 C CA . ARG A 1 85 ? 13.764 2.218 -20.058 1.00 93.31 85 ARG A CA 1
ATOM 662 C C . ARG A 1 85 ? 13.237 3.582 -19.632 1.00 93.31 85 ARG A C 1
ATOM 664 O O . ARG A 1 85 ? 12.417 3.634 -18.726 1.00 93.31 85 ARG A O 1
ATOM 671 N N . ILE A 1 86 ? 13.698 4.661 -20.263 1.00 92.81 86 ILE A N 1
ATOM 672 C CA . ILE A 1 86 ? 13.218 6.017 -19.969 1.00 92.81 86 ILE A CA 1
ATOM 673 C C . ILE A 1 86 ? 11.723 6.125 -20.268 1.00 92.81 86 ILE A C 1
ATOM 675 O O . ILE A 1 86 ? 11.002 6.613 -19.413 1.00 92.81 86 ILE A O 1
ATOM 679 N N . ILE A 1 87 ? 11.248 5.598 -21.402 1.00 92.62 87 ILE A N 1
ATOM 680 C CA . ILE A 1 87 ? 9.816 5.613 -21.747 1.00 92.62 87 ILE A CA 1
ATOM 681 C C . ILE A 1 87 ? 8.978 4.914 -20.666 1.00 92.62 87 ILE A C 1
ATOM 683 O O . ILE A 1 87 ? 8.014 5.490 -20.175 1.00 92.62 87 ILE A O 1
ATOM 687 N N . VAL A 1 88 ? 9.375 3.707 -20.248 1.00 89.31 88 VAL A N 1
ATOM 688 C CA . VAL A 1 88 ? 8.660 2.959 -19.195 1.00 89.31 88 VAL A CA 1
ATOM 689 C C . VAL A 1 88 ? 8.661 3.726 -17.871 1.00 89.31 88 VAL A C 1
ATOM 691 O O . VAL A 1 88 ? 7.629 3.834 -17.217 1.00 89.31 88 VAL A O 1
ATOM 694 N N . LEU A 1 89 ? 9.804 4.297 -17.485 1.00 85.25 89 LEU A N 1
ATOM 695 C CA . LEU A 1 89 ? 9.914 5.071 -16.249 1.00 85.25 89 LEU A CA 1
ATOM 696 C C . LEU A 1 89 ? 9.103 6.372 -16.303 1.00 85.25 89 LEU A C 1
ATOM 698 O O . LEU A 1 89 ? 8.510 6.758 -15.302 1.00 85.25 89 LEU A O 1
ATOM 702 N N . GLU A 1 90 ? 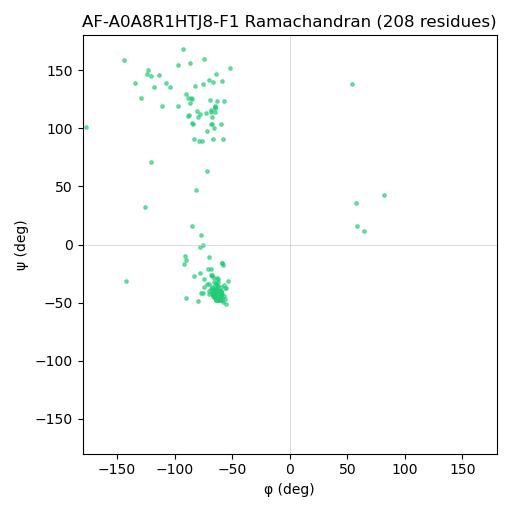9.061 7.055 -17.445 1.00 83.44 90 GLU A N 1
ATOM 703 C CA . GLU A 1 90 ? 8.223 8.240 -17.639 1.00 83.44 90 GLU A CA 1
ATOM 704 C C . GLU A 1 90 ? 6.734 7.884 -17.528 1.00 83.44 90 GLU A C 1
ATOM 706 O O . GLU A 1 90 ? 5.993 8.595 -16.848 1.00 83.44 90 GLU A O 1
ATOM 711 N N . GLU A 1 91 ? 6.299 6.759 -18.104 1.00 77.06 91 GLU A N 1
ATOM 712 C CA . GLU A 1 91 ? 4.934 6.244 -17.940 1.00 77.06 91 GLU A CA 1
ATOM 713 C C . GLU A 1 91 ? 4.610 5.930 -16.468 1.00 77.06 91 GLU A C 1
ATOM 715 O O . GLU A 1 91 ? 3.579 6.376 -15.957 1.00 77.06 91 GLU A O 1
ATOM 720 N N . GLU A 1 92 ? 5.502 5.237 -15.753 1.00 72.38 92 GLU A N 1
ATOM 721 C CA . GLU A 1 92 ? 5.343 4.930 -14.323 1.00 72.38 92 GLU A CA 1
ATOM 722 C C . GLU A 1 92 ? 5.280 6.202 -13.457 1.00 72.38 92 GLU A C 1
ATOM 724 O O . GLU A 1 92 ? 4.420 6.333 -12.582 1.00 72.38 92 GLU A O 1
ATOM 729 N N . VAL A 1 93 ? 6.147 7.186 -13.712 1.00 68.38 93 VAL A N 1
ATOM 730 C CA . VAL A 1 93 ? 6.176 8.452 -12.961 1.00 68.38 93 VAL A CA 1
ATOM 731 C C . VAL A 1 93 ? 4.924 9.293 -13.222 1.00 68.38 93 VAL A C 1
ATOM 733 O O . VAL A 1 93 ? 4.404 9.925 -12.296 1.00 68.38 93 VAL A O 1
ATOM 736 N N . VAL A 1 94 ? 4.386 9.292 -14.446 1.00 60.41 94 VAL A N 1
ATOM 737 C CA . VAL A 1 94 ? 3.109 9.957 -14.748 1.00 60.41 94 VAL A CA 1
ATOM 7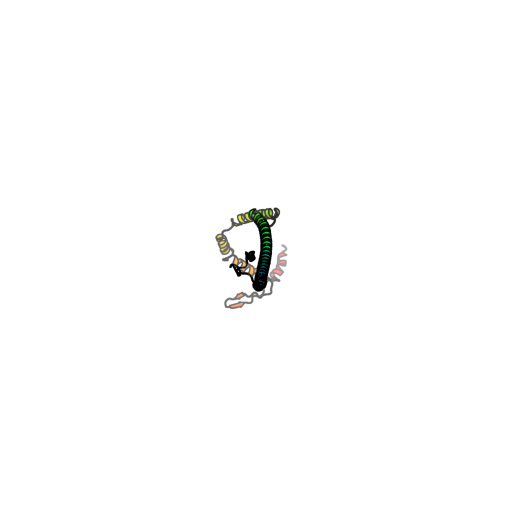38 C C . VAL A 1 94 ? 1.971 9.337 -13.931 1.00 60.41 94 VAL A C 1
ATOM 740 O O . VAL A 1 94 ? 1.179 10.076 -13.345 1.00 60.41 94 VAL A O 1
ATOM 743 N N . VAL A 1 95 ? 1.921 8.010 -13.794 1.00 58.62 95 VAL A N 1
ATOM 744 C CA . VAL A 1 95 ? 0.924 7.339 -12.941 1.00 58.62 95 VAL A CA 1
ATOM 745 C C . VAL A 1 95 ? 1.055 7.787 -11.478 1.00 58.62 95 VAL A C 1
ATOM 747 O O . VAL A 1 95 ? 0.066 8.228 -10.889 1.00 58.62 95 VAL A O 1
ATOM 750 N N . ILE A 1 96 ? 2.274 7.813 -10.932 1.00 56.81 96 ILE A N 1
ATOM 751 C CA . ILE A 1 96 ? 2.537 8.194 -9.533 1.00 56.81 96 ILE A CA 1
ATOM 752 C C . ILE A 1 96 ? 2.216 9.681 -9.267 1.00 56.81 96 ILE A C 1
ATOM 754 O O . ILE A 1 96 ? 1.631 10.026 -8.238 1.00 56.81 96 ILE A O 1
ATOM 758 N N . SER A 1 97 ? 2.553 10.581 -10.197 1.00 56.56 97 SER A N 1
ATOM 759 C CA . SER A 1 97 ? 2.359 12.037 -10.042 1.00 56.56 97 SER A CA 1
ATOM 760 C C . SER A 1 97 ? 0.897 12.495 -10.089 1.00 56.56 97 SER A C 1
ATOM 762 O O . SER A 1 97 ? 0.568 13.550 -9.548 1.00 56.56 97 SER A O 1
ATOM 764 N N . THR A 1 98 ? -0.008 11.700 -10.670 1.00 58.69 98 THR A N 1
ATOM 765 C CA . THR A 1 98 ? -1.446 12.030 -10.704 1.00 58.69 98 THR A CA 1
ATOM 766 C C . THR A 1 98 ? -2.170 11.760 -9.378 1.00 58.69 98 THR A C 1
ATOM 768 O O . THR A 1 98 ? -3.364 12.040 -9.266 1.00 58.69 98 THR A O 1
ATOM 771 N N . GLY A 1 99 ? -1.476 11.226 -8.360 1.00 60.34 99 GLY A N 1
ATOM 772 C CA . GLY A 1 99 ? -2.051 10.915 -7.044 1.00 60.34 99 GLY A CA 1
ATOM 773 C C . GLY A 1 99 ? -3.128 9.827 -7.087 1.00 60.34 99 GLY A C 1
ATOM 774 O O . GLY A 1 99 ? -3.863 9.628 -6.116 1.00 60.34 99 GLY A O 1
ATOM 775 N N . ARG A 1 100 ? -3.256 9.138 -8.225 1.00 61.44 100 ARG A N 1
ATOM 776 C CA . ARG A 1 100 ? -4.215 8.062 -8.423 1.00 61.44 100 ARG A CA 1
ATOM 777 C C . ARG A 1 100 ? -3.576 6.771 -7.909 1.00 61.44 100 ARG A C 1
ATOM 779 O O . ARG A 1 100 ? -2.466 6.465 -8.323 1.00 61.44 100 ARG A O 1
ATOM 786 N N . PRO A 1 101 ? -4.232 6.025 -7.007 1.00 63.84 101 PRO A N 1
ATOM 787 C CA . PRO A 1 101 ? -3.668 4.777 -6.512 1.00 63.84 101 PRO A CA 1
ATOM 788 C C . PRO A 1 101 ? -3.406 3.801 -7.666 1.00 63.84 101 PRO A C 1
ATOM 790 O O . PRO A 1 101 ? -4.257 3.669 -8.548 1.00 63.84 101 PRO A O 1
ATOM 793 N N . ASP A 1 102 ? -2.288 3.070 -7.611 1.00 70.12 102 ASP A N 1
ATOM 794 C CA . ASP A 1 102 ? -1.927 2.022 -8.588 1.00 70.12 102 ASP A CA 1
ATOM 795 C C . ASP A 1 102 ? -2.976 0.897 -8.675 1.00 70.12 102 ASP A C 1
ATOM 797 O O . ASP A 1 102 ? -3.001 0.105 -9.616 1.00 70.12 102 ASP A O 1
ATOM 801 N N . TYR A 1 103 ? -3.871 0.822 -7.686 1.00 74.69 103 TYR A N 1
ATOM 802 C CA . TYR A 1 103 ? -4.974 -0.122 -7.628 1.00 74.69 103 TYR A CA 1
ATOM 803 C C . TYR A 1 103 ? -6.320 0.568 -7.892 1.00 74.69 103 TYR A C 1
ATOM 805 O O . TYR A 1 103 ? -6.598 1.643 -7.347 1.00 74.69 103 TYR A O 1
ATOM 813 N N . PRO A 1 104 ? -7.221 -0.060 -8.671 1.00 78.50 104 PRO A N 1
ATOM 814 C CA . PRO A 1 104 ? -8.547 0.491 -8.896 1.00 78.50 104 PRO A CA 1
ATOM 815 C C . PRO A 1 104 ? -9.337 0.511 -7.581 1.00 78.50 104 PRO A C 1
ATOM 817 O O . PRO A 1 104 ? -9.698 -0.528 -7.024 1.00 78.50 104 PRO A O 1
ATOM 820 N N . VAL A 1 105 ? -9.643 1.710 -7.086 1.00 80.75 105 VAL A N 1
ATOM 821 C CA . VAL A 1 105 ? -10.554 1.902 -5.954 1.00 80.75 105 VAL A CA 1
ATOM 822 C C . VAL A 1 105 ? -11.979 2.015 -6.482 1.00 80.75 105 VAL A C 1
ATOM 824 O O . VAL A 1 105 ? -12.347 3.005 -7.111 1.00 80.75 105 VAL A O 1
ATOM 827 N N . SER A 1 106 ? -12.806 1.005 -6.215 1.00 87.81 106 SER A N 1
ATOM 828 C CA . SER A 1 106 ? -14.234 1.041 -6.555 1.00 87.81 106 SER A CA 1
ATOM 829 C C . SER A 1 106 ? -14.973 2.099 -5.729 1.00 87.81 106 SER A C 1
ATOM 831 O O . SER A 1 106 ? -14.772 2.166 -4.511 1.00 87.81 106 SER A O 1
ATOM 833 N N . ALA A 1 107 ? -15.900 2.831 -6.349 1.00 89.38 107 ALA A N 1
ATOM 834 C CA . ALA A 1 107 ? -16.755 3.803 -5.664 1.00 89.38 107 ALA A CA 1
ATOM 835 C C . ALA A 1 107 ? -17.535 3.185 -4.484 1.00 89.38 107 ALA A C 1
ATOM 837 O O . ALA A 1 107 ? -17.631 3.800 -3.423 1.00 89.38 107 ALA A O 1
ATOM 838 N N . ASP A 1 108 ? -17.992 1.936 -4.617 1.00 94.81 108 ASP A N 1
ATOM 839 C CA . ASP A 1 108 ? -18.728 1.221 -3.565 1.00 94.81 108 ASP A CA 1
ATOM 840 C C . ASP A 1 108 ? -17.906 1.044 -2.285 1.00 94.81 108 ASP A C 1
ATOM 842 O O . ASP A 1 108 ? -18.407 1.254 -1.182 1.00 94.81 108 ASP A O 1
ATOM 846 N N . ARG A 1 109 ? -16.610 0.725 -2.413 1.00 90.19 109 ARG A N 1
ATOM 847 C CA . ARG A 1 109 ? -15.700 0.623 -1.259 1.00 90.19 109 ARG A CA 1
ATOM 848 C C . ARG A 1 109 ? -15.500 1.968 -0.564 1.00 90.19 109 ARG A C 1
ATOM 850 O O . ARG A 1 109 ? -15.411 1.998 0.661 1.00 90.19 109 ARG A O 1
ATOM 857 N N . VAL A 1 110 ? -15.463 3.069 -1.318 1.00 92.88 110 VAL A N 1
ATOM 858 C CA . VAL A 1 110 ? -15.372 4.424 -0.748 1.00 92.88 110 VAL A CA 1
ATOM 859 C C . VAL A 1 110 ? -16.650 4.771 0.014 1.00 92.88 110 VAL A C 1
ATOM 861 O O . VAL A 1 110 ? -16.580 5.286 1.128 1.00 92.88 110 VAL A O 1
ATOM 864 N N . ASN A 1 111 ? -17.816 4.453 -0.548 1.00 96.06 111 ASN A N 1
ATOM 865 C CA . ASN A 1 111 ? -19.103 4.693 0.104 1.00 96.06 111 ASN A CA 1
ATOM 866 C C . ASN A 1 111 ? -19.260 3.849 1.375 1.00 96.06 111 ASN A C 1
ATOM 868 O O . ASN A 1 111 ? -19.611 4.387 2.423 1.00 96.06 111 ASN A O 1
ATOM 872 N N . LEU A 1 112 ? -18.881 2.569 1.328 1.00 97.06 112 LEU A N 1
ATOM 873 C CA . LEU A 1 112 ? -18.872 1.698 2.502 1.00 97.06 112 LEU A CA 1
ATOM 874 C C . LEU A 1 112 ? -17.963 2.241 3.613 1.00 97.06 112 LEU A C 1
ATOM 876 O O . LEU A 1 112 ? -18.334 2.207 4.786 1.00 97.06 112 LEU A O 1
ATOM 880 N N . LEU A 1 113 ? -16.775 2.746 3.263 1.00 96.62 113 LEU A N 1
ATOM 881 C CA . LEU A 1 113 ? -15.864 3.350 4.235 1.00 96.62 113 LEU A CA 1
ATOM 882 C C . LEU A 1 113 ? -16.485 4.595 4.882 1.00 96.62 113 LEU A C 1
ATOM 884 O O . LEU A 1 113 ? -16.432 4.736 6.101 1.00 96.62 113 LEU A O 1
ATOM 888 N N . ARG A 1 114 ? -17.114 5.468 4.087 1.00 97.44 114 ARG A N 1
ATOM 889 C CA . ARG A 1 114 ? -17.810 6.662 4.595 1.00 97.44 114 ARG A CA 1
ATOM 890 C C . ARG A 1 114 ? -18.934 6.299 5.562 1.00 97.44 114 ARG A C 1
ATOM 892 O O . ARG A 1 114 ? -19.034 6.909 6.621 1.00 97.44 114 ARG A O 1
ATOM 899 N N . GLU A 1 115 ? -19.738 5.287 5.239 1.00 97.81 115 GLU A N 1
ATOM 900 C CA . GLU A 1 115 ? -20.790 4.801 6.137 1.00 97.81 115 GLU A CA 1
ATOM 901 C C . GLU A 1 115 ? -20.229 4.253 7.451 1.00 97.81 115 GLU A C 1
ATOM 903 O O . GLU A 1 115 ? -20.771 4.538 8.519 1.00 97.81 115 GLU A O 1
ATOM 908 N N . ARG A 1 116 ? -19.142 3.474 7.389 1.00 98.06 116 ARG A N 1
ATOM 909 C CA . ARG A 1 116 ? -18.483 2.935 8.588 1.00 98.06 116 ARG A CA 1
ATOM 910 C C . ARG A 1 116 ? -17.961 4.053 9.479 1.00 98.06 116 ARG A C 1
ATOM 912 O O . ARG A 1 116 ? -18.287 4.062 10.660 1.00 98.06 116 ARG A O 1
ATOM 919 N N . LEU A 1 117 ? -17.259 5.026 8.901 1.00 98.12 117 LEU A N 1
ATOM 920 C CA . LEU A 1 117 ? -16.746 6.181 9.638 1.00 98.12 117 LEU A CA 1
ATOM 921 C C . LEU A 1 117 ? -17.873 7.009 10.267 1.00 98.12 117 LEU A C 1
ATOM 923 O O . LEU A 1 117 ? -17.760 7.421 11.418 1.00 98.12 117 LEU A O 1
ATOM 927 N N . ALA A 1 118 ? -18.992 7.199 9.561 1.00 97.50 118 ALA A N 1
ATOM 928 C CA . ALA A 1 118 ? -20.154 7.887 10.119 1.00 97.50 118 ALA A CA 1
ATOM 929 C C . ALA A 1 118 ? -20.753 7.133 11.321 1.00 97.50 118 ALA A C 1
ATOM 931 O O . ALA A 1 118 ? -21.082 7.746 12.336 1.00 97.50 118 ALA A O 1
ATOM 932 N N . ARG A 1 119 ? -20.864 5.798 11.247 1.00 96.94 119 ARG A N 1
ATOM 933 C CA . ARG A 1 119 ? -21.345 4.971 12.370 1.00 96.94 119 ARG A CA 1
ATOM 934 C C . ARG A 1 119 ? -20.376 4.991 13.549 1.00 96.94 119 ARG A C 1
ATOM 936 O O . ARG A 1 119 ? -20.814 5.131 14.687 1.00 96.94 119 ARG A O 1
ATOM 943 N N . GLU A 1 120 ? -19.078 4.884 13.288 1.00 97.12 120 GLU A N 1
ATOM 944 C CA . GLU A 1 120 ? -18.041 4.955 14.321 1.00 97.12 120 GLU A CA 1
ATOM 945 C C . GLU A 1 120 ? -18.061 6.303 15.039 1.00 97.12 120 GLU A C 1
ATOM 947 O O . GLU A 1 120 ? -18.022 6.341 16.266 1.00 97.12 120 GLU A O 1
ATOM 952 N N . GLN A 1 121 ? -18.225 7.405 14.305 1.00 96.94 121 GLN A N 1
ATOM 953 C CA . GLN A 1 121 ? -18.353 8.732 14.900 1.00 96.94 121 GLN A CA 1
ATOM 954 C C . GLN A 1 121 ? -19.559 8.822 15.847 1.00 96.94 121 GLN A C 1
ATOM 956 O O . GLN A 1 121 ? -19.449 9.392 16.933 1.00 96.94 121 GLN A O 1
ATOM 961 N N . VAL A 1 122 ? -20.700 8.232 15.475 1.00 96.75 122 VAL A N 1
ATOM 962 C CA . VAL A 1 122 ? -21.883 8.173 16.349 1.00 96.75 122 VAL A CA 1
ATOM 963 C C . VAL A 1 122 ? -21.579 7.395 17.629 1.00 96.75 122 VAL A C 1
ATOM 965 O O . VAL A 1 122 ? -21.874 7.885 18.717 1.00 96.75 122 VAL A O 1
ATOM 968 N N . VAL A 1 123 ? -20.956 6.218 17.522 1.00 96.50 123 VAL A N 1
ATOM 969 C CA . VAL A 1 123 ? -20.577 5.407 18.692 1.00 96.50 123 VAL A CA 1
ATOM 970 C C . VAL A 1 123 ? -19.610 6.172 19.593 1.00 96.50 123 VAL A C 1
ATOM 972 O O . VAL A 1 123 ? -19.822 6.239 20.801 1.00 96.50 123 VAL A O 1
ATOM 975 N N . MET A 1 124 ? -18.594 6.813 19.016 1.00 96.25 124 MET A N 1
ATOM 976 C CA . MET A 1 124 ? -17.626 7.609 19.768 1.00 96.25 124 MET A CA 1
ATOM 977 C C . MET A 1 124 ? -18.298 8.752 20.530 1.00 96.25 124 MET A C 1
ATOM 979 O O . MET A 1 124 ? -18.014 8.941 21.709 1.00 96.25 124 MET A O 1
ATOM 983 N N . ASN A 1 125 ? -19.243 9.459 19.907 1.00 95.19 125 ASN A N 1
ATOM 984 C CA . ASN A 1 125 ? -19.999 10.530 20.562 1.00 95.19 125 ASN A CA 1
ATOM 985 C C . ASN A 1 125 ? -20.853 10.043 21.744 1.00 95.19 125 ASN A C 1
ATOM 987 O O . ASN A 1 125 ? -21.121 10.818 22.661 1.00 95.19 125 ASN A O 1
ATOM 991 N N . LEU A 1 126 ? -21.306 8.788 21.722 1.00 92.38 126 LEU A N 1
ATOM 992 C CA . LEU A 1 126 ? -22.025 8.188 22.847 1.00 92.38 126 LEU A CA 1
ATOM 993 C C . LEU A 1 126 ? -21.059 7.788 23.967 1.00 92.38 126 LEU A C 1
ATOM 995 O O . LEU A 1 126 ? -21.335 8.044 25.135 1.00 92.38 126 LEU A O 1
ATOM 999 N N . LEU A 1 127 ? -19.903 7.219 23.617 1.00 90.75 127 LEU A N 1
ATOM 1000 C CA . LEU A 1 127 ? -18.888 6.801 24.588 1.00 90.75 127 LEU A CA 1
ATOM 1001 C C . LEU A 1 127 ? -18.232 7.978 25.322 1.00 90.75 127 LEU A C 1
ATOM 1003 O O . LEU A 1 127 ? -17.803 7.814 26.461 1.00 90.75 127 LEU A O 1
ATOM 1007 N N . THR A 1 128 ? -18.176 9.170 24.720 1.00 92.56 128 THR A N 1
ATOM 1008 C CA . THR A 1 128 ? -17.640 10.368 25.392 1.00 92.56 128 THR A CA 1
ATOM 1009 C C . THR A 1 128 ? -18.535 10.900 26.511 1.00 92.56 128 THR A C 1
ATOM 1011 O O . THR A 1 128 ? -18.102 11.763 27.275 1.00 92.56 128 THR A O 1
ATOM 1014 N N . ARG A 1 129 ? -19.773 10.408 26.631 1.00 88.88 129 ARG A N 1
ATOM 1015 C CA . ARG A 1 129 ? -20.755 10.859 27.625 1.00 88.88 129 ARG A CA 1
ATOM 1016 C C . ARG A 1 129 ? -21.165 9.680 28.510 1.00 88.88 129 ARG A C 1
ATOM 1018 O O . ARG A 1 129 ? -22.281 9.176 28.368 1.00 88.88 129 ARG A O 1
ATOM 1025 N N . PRO A 1 130 ? -20.270 9.204 29.394 1.00 90.88 130 PRO A N 1
ATOM 1026 C CA . PRO A 1 130 ? -20.587 8.090 30.274 1.00 90.88 130 PRO A CA 1
ATOM 1027 C C . PRO A 1 130 ? -21.715 8.467 31.242 1.00 90.88 130 PRO A C 1
ATOM 1029 O O . PRO A 1 130 ? -21.838 9.617 31.664 1.00 90.88 130 PRO A O 1
ATOM 1032 N N . TYR A 1 131 ? -22.542 7.480 31.589 1.00 89.62 131 TYR A N 1
ATOM 1033 C CA . TYR A 1 131 ? -23.643 7.646 32.543 1.00 89.62 131 TYR A CA 1
ATOM 1034 C C . TYR A 1 131 ? -23.141 7.846 33.984 1.00 89.62 131 TYR A C 1
ATOM 1036 O O . TYR A 1 131 ? -23.743 8.589 34.756 1.00 89.62 131 TYR A O 1
ATOM 1044 N N . SER A 1 132 ? -22.026 7.201 34.333 1.00 89.75 132 SER A N 1
ATOM 1045 C CA . SER A 1 132 ? -21.384 7.233 35.648 1.00 89.75 132 SER A CA 1
ATOM 1046 C C . SER A 1 132 ? -19.935 7.702 35.548 1.00 89.75 132 SER A C 1
ATOM 1048 O O . SER A 1 132 ? -19.254 7.490 34.546 1.00 89.75 132 SER A O 1
ATOM 1050 N N . THR A 1 133 ? -19.452 8.347 36.609 1.00 92.62 133 THR A N 1
ATOM 1051 C CA . THR A 1 133 ? -18.025 8.630 36.785 1.00 92.62 133 THR A CA 1
ATOM 1052 C C . THR A 1 133 ? -17.338 7.444 37.461 1.00 92.62 133 THR A C 1
ATOM 1054 O O . THR A 1 133 ? -17.972 6.685 38.197 1.00 92.62 133 THR A O 1
ATOM 1057 N N . ALA A 1 134 ? -16.025 7.304 37.261 1.00 90.19 134 ALA A N 1
ATOM 1058 C CA . ALA A 1 134 ? -15.242 6.238 37.892 1.00 90.19 134 ALA A CA 1
ATOM 1059 C C . ALA A 1 134 ? -15.348 6.258 39.432 1.00 90.19 134 ALA A C 1
ATOM 1061 O O . ALA A 1 134 ? -15.388 5.209 40.068 1.00 90.19 134 ALA A O 1
ATOM 1062 N N . GLU A 1 135 ? -15.451 7.446 40.035 1.00 90.81 135 GLU A N 1
ATOM 1063 C CA . GLU A 1 135 ? -15.644 7.611 41.480 1.00 90.81 135 GLU A CA 1
ATOM 1064 C C . GLU A 1 135 ? -17.012 7.082 41.937 1.00 90.81 135 GLU A C 1
ATOM 1066 O O . GLU A 1 135 ? -17.094 6.341 42.916 1.00 90.81 135 GLU A O 1
ATOM 1071 N N . ALA A 1 136 ? -18.087 7.398 41.202 1.00 91.44 136 ALA A N 1
ATOM 1072 C CA . ALA A 1 136 ? -19.428 6.904 41.511 1.00 91.44 136 ALA A CA 1
ATOM 1073 C C . ALA A 1 136 ? -19.512 5.371 41.404 1.00 91.44 136 ALA A C 1
ATOM 1075 O O . ALA A 1 136 ? -20.157 4.723 42.230 1.00 91.44 136 ALA A O 1
ATOM 1076 N N . GLU A 1 137 ? -18.817 4.777 40.432 1.00 90.69 137 GLU A N 1
ATOM 1077 C CA . GLU A 1 137 ? -18.722 3.319 40.294 1.00 90.69 137 GLU A CA 1
ATOM 1078 C C . GLU A 1 137 ? -17.975 2.670 41.463 1.00 90.69 137 GLU A C 1
ATOM 1080 O O . GLU A 1 137 ? -18.415 1.641 41.976 1.00 90.69 137 GLU A O 1
ATOM 1085 N N . GLN A 1 138 ? -16.889 3.276 41.946 1.00 90.12 138 GLN A N 1
ATOM 1086 C CA . GLN A 1 138 ? -16.173 2.776 43.126 1.00 90.12 138 GLN A CA 1
ATOM 1087 C C . GLN A 1 138 ? -17.034 2.841 44.395 1.00 90.12 138 GLN A C 1
ATOM 1089 O O . GLN A 1 138 ? -17.019 1.912 45.211 1.00 90.12 138 GLN A O 1
ATOM 1094 N N . VAL A 1 139 ? -17.830 3.902 44.555 1.00 92.06 139 VAL A N 1
ATOM 1095 C CA . VAL A 1 139 ? -18.790 4.014 45.664 1.00 92.06 139 VAL A CA 1
ATOM 1096 C C . VAL A 1 139 ? -19.847 2.914 45.574 1.00 92.06 139 VAL A C 1
ATOM 1098 O O . VAL A 1 139 ? -20.108 2.243 46.568 1.00 92.06 139 VAL A O 1
ATOM 1101 N N . TYR A 1 140 ? -20.404 2.658 44.389 1.00 91.12 140 TYR A N 1
ATOM 1102 C CA . TYR A 1 140 ? -21.354 1.564 44.171 1.00 91.12 140 TYR A CA 1
ATOM 1103 C C . TYR A 1 140 ? -20.755 0.192 44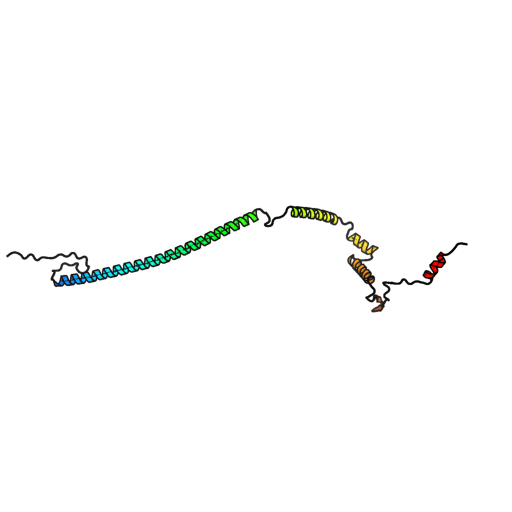.525 1.00 91.12 140 TYR A C 1
ATOM 1105 O O . TYR A 1 140 ? -21.356 -0.597 45.261 1.00 91.12 140 TYR A O 1
ATOM 1113 N N . LEU A 1 141 ? -19.542 -0.087 44.041 1.00 92.88 141 LEU A N 1
ATOM 1114 C CA . LEU A 1 141 ? -18.857 -1.356 44.283 1.00 92.88 141 LEU A CA 1
ATOM 1115 C C . LEU A 1 141 ? -18.561 -1.574 45.771 1.00 92.88 141 LEU A C 1
ATOM 1117 O O . LEU A 1 141 ? -18.795 -2.668 46.286 1.00 92.88 141 LEU A O 1
ATOM 1121 N N . SER A 1 142 ? -18.120 -0.539 46.482 1.00 90.69 142 SER A N 1
ATOM 1122 C CA . SER A 1 142 ? -17.814 -0.635 47.911 1.00 90.69 142 SER A CA 1
ATOM 1123 C C . SER A 1 142 ? -19.067 -0.674 48.795 1.00 90.69 142 SER A C 1
ATOM 1125 O O . SER A 1 142 ? -19.124 -1.483 49.722 1.00 90.69 142 SER A O 1
ATOM 1127 N N . ALA A 1 143 ? -20.087 0.140 48.503 1.00 91.38 143 ALA A N 1
ATOM 1128 C CA . ALA A 1 143 ? -21.287 0.258 49.330 1.00 91.38 143 ALA A CA 1
ATOM 1129 C C . ALA A 1 143 ? -22.286 -0.888 49.107 1.00 91.38 14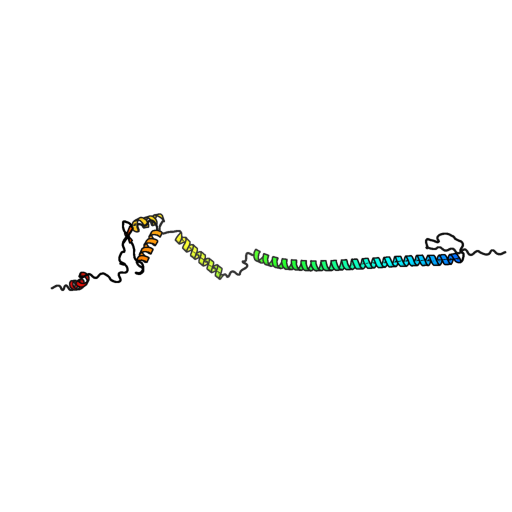3 ALA A C 1
ATOM 1131 O O . ALA A 1 143 ? -22.747 -1.498 50.073 1.00 91.38 143 ALA A O 1
ATOM 1132 N N . GLU A 1 144 ? -22.618 -1.205 47.852 1.00 90.44 144 GLU A N 1
ATOM 1133 C CA . GLU A 1 144 ? -23.625 -2.230 47.544 1.00 90.44 144 GLU A CA 1
ATOM 1134 C C . GLU A 1 144 ? -23.016 -3.620 47.401 1.00 90.44 144 GLU A C 1
ATOM 1136 O O . GLU A 1 144 ? -23.548 -4.599 47.932 1.00 90.44 144 GLU A O 1
ATOM 1141 N N . LYS A 1 145 ? -21.905 -3.724 46.664 1.00 88.69 145 LYS A N 1
ATOM 1142 C CA . 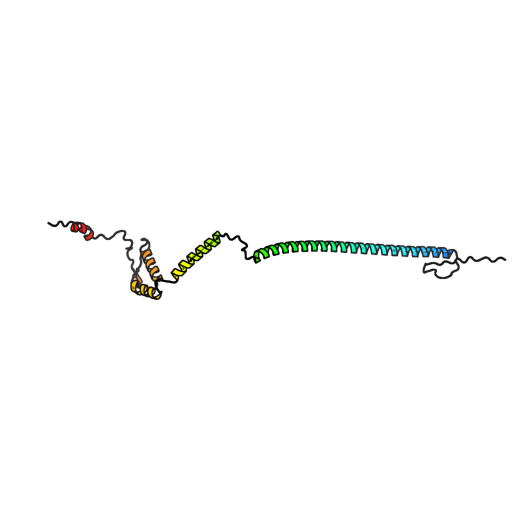LYS A 1 145 ? -21.295 -5.020 46.337 1.00 88.69 145 LYS A CA 1
ATOM 1143 C C . LYS A 1 145 ? -20.239 -5.460 47.346 1.00 88.69 145 LYS A C 1
ATOM 1145 O O . LYS A 1 145 ? -19.953 -6.652 47.403 1.00 88.69 145 LYS A O 1
ATOM 1150 N N . LYS A 1 146 ? -19.731 -4.547 48.183 1.00 90.88 146 LYS A N 1
ATOM 1151 C CA . LYS A 1 146 ? -18.652 -4.780 49.160 1.00 90.88 146 LYS A CA 1
ATOM 1152 C C . LYS A 1 146 ? -17.363 -5.302 48.515 1.00 90.88 146 LYS A C 1
ATOM 1154 O O . LYS A 1 146 ? -16.669 -6.132 49.096 1.00 90.88 146 LYS A O 1
ATOM 1159 N N . VAL A 1 147 ? -17.062 -4.825 47.309 1.00 90.38 147 VAL A N 1
ATOM 1160 C CA . VAL A 1 147 ? -15.880 -5.208 46.527 1.00 90.38 147 VAL A CA 1
ATOM 1161 C C . VAL A 1 147 ? -15.073 -3.958 46.175 1.00 90.38 147 VAL A C 1
ATOM 1163 O O . VAL A 1 147 ? -15.652 -2.891 45.980 1.00 90.38 147 VAL A O 1
ATOM 1166 N N . SER A 1 148 ? -13.743 -4.069 46.102 1.00 86.44 148 SER A N 1
ATOM 1167 C CA . SER A 1 148 ? -12.874 -2.922 45.804 1.00 86.44 148 SER A CA 1
ATOM 1168 C C . SER A 1 148 ? -12.760 -2.628 44.303 1.00 86.44 148 SER A C 1
ATOM 1170 O O . SER A 1 148 ? -12.553 -1.483 43.907 1.00 86.44 148 SER A O 1
ATOM 1172 N N . SER A 1 149 ? -12.935 -3.648 43.456 1.00 90.00 149 SER A N 1
ATOM 1173 C CA . SER A 1 149 ? -12.848 -3.530 42.000 1.00 90.00 149 SER A CA 1
ATOM 1174 C C . SER A 1 149 ? -13.846 -4.425 41.260 1.00 90.00 149 SER A C 1
ATOM 1176 O O . SER A 1 149 ? -14.328 -5.441 41.762 1.00 90.00 149 SER A O 1
ATOM 1178 N N . LEU A 1 150 ? -14.134 -4.075 40.006 1.00 88.81 150 LEU A N 1
ATOM 1179 C CA . LEU A 1 150 ? -15.026 -4.865 39.157 1.00 88.81 150 LEU A CA 1
ATOM 1180 C C . LEU A 1 150 ? -14.417 -6.229 38.771 1.00 88.81 150 LEU A C 1
ATOM 1182 O O . LEU A 1 150 ? -15.143 -7.192 38.529 1.00 88.81 150 LEU A O 1
ATOM 1186 N N . GLU A 1 151 ? -13.087 -6.339 38.745 1.00 91.69 151 GLU A N 1
ATOM 1187 C CA . GLU A 1 151 ? -12.391 -7.606 38.498 1.00 91.69 151 GLU A CA 1
ATOM 1188 C C . GLU A 1 151 ? -12.588 -8.611 39.630 1.00 91.69 151 GLU A C 1
ATOM 1190 O O . GLU A 1 151 ? -12.823 -9.790 39.371 1.00 91.69 151 GLU A O 1
ATOM 1195 N N . GLU A 1 152 ? -12.522 -8.156 40.879 1.00 90.31 152 GLU A N 1
ATOM 1196 C CA . GLU A 1 152 ? -12.814 -8.992 42.044 1.00 90.31 152 GLU A CA 1
ATOM 1197 C C . GLU A 1 152 ? -14.255 -9.506 42.010 1.00 90.31 152 GLU A C 1
ATOM 1199 O O . GLU A 1 152 ? -14.498 -10.684 42.274 1.00 90.31 152 GLU A O 1
ATOM 1204 N N . LEU A 1 153 ? -15.202 -8.657 41.598 1.00 90.88 153 LEU A N 1
ATOM 1205 C CA . LEU A 1 153 ? -16.598 -9.052 41.451 1.00 90.88 153 LEU A CA 1
ATOM 1206 C C . LEU A 1 153 ? -16.733 -10.153 40.393 1.00 90.88 153 LEU A C 1
ATOM 1208 O O . LEU A 1 153 ? -17.302 -11.203 40.685 1.00 90.88 153 LEU A O 1
ATOM 1212 N N . ARG A 1 154 ? -16.117 -9.981 39.215 1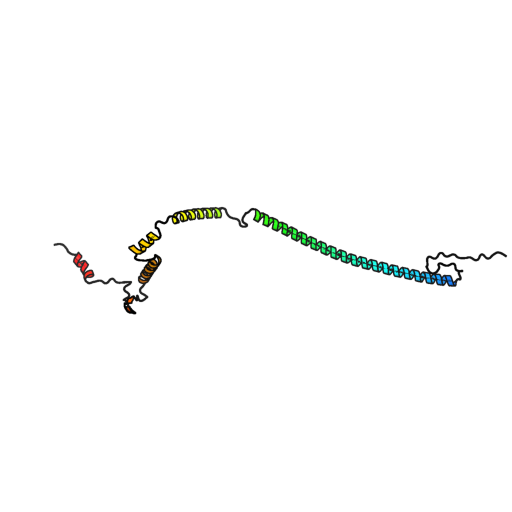.00 91.81 154 ARG A N 1
ATOM 1213 C CA . ARG A 1 154 ? -16.097 -11.007 38.156 1.00 91.81 154 ARG A CA 1
ATOM 1214 C C . ARG A 1 154 ? -15.457 -12.318 38.614 1.00 91.81 154 ARG A C 1
ATOM 1216 O O . ARG A 1 154 ? -15.971 -13.382 38.281 1.00 91.81 154 ARG A O 1
ATOM 1223 N N . LYS A 1 155 ? -14.360 -12.261 39.378 1.00 91.44 155 LYS A N 1
ATOM 1224 C CA . LYS A 1 155 ? -13.722 -13.457 39.955 1.00 91.44 155 LYS A CA 1
ATOM 1225 C C . LYS A 1 155 ? -14.674 -14.173 40.910 1.00 91.44 155 LYS A C 1
ATOM 1227 O O . LYS A 1 155 ? -14.869 -15.374 40.771 1.00 91.44 155 LYS A O 1
ATOM 1232 N N . SER A 1 156 ? -15.339 -13.432 41.796 1.00 87.00 156 SER A N 1
ATOM 1233 C CA . SER A 1 156 ? -16.301 -14.003 42.744 1.00 87.00 156 SER A CA 1
ATOM 1234 C C . SER A 1 156 ? -17.521 -14.627 42.051 1.00 87.00 156 SER A C 1
ATOM 1236 O O . SER A 1 156 ? -17.976 -15.702 42.439 1.00 87.00 156 SER A O 1
ATOM 1238 N N . GLU A 1 157 ? -18.037 -14.003 40.987 1.00 88.69 157 GLU A N 1
ATOM 1239 C CA . GLU A 1 157 ? -19.131 -14.551 40.181 1.00 88.69 157 GLU A CA 1
ATOM 1240 C C . GLU A 1 157 ? -18.692 -15.806 39.429 1.00 88.69 157 GLU A C 1
ATOM 1242 O O . GLU A 1 157 ? -19.437 -16.785 39.369 1.00 88.69 157 GLU A O 1
ATOM 1247 N N . PHE A 1 158 ? -17.470 -15.806 38.894 1.00 86.06 158 PHE A N 1
ATOM 1248 C CA . PHE A 1 158 ? -16.895 -16.967 38.231 1.00 86.06 158 PHE A CA 1
ATOM 1249 C C . PHE A 1 158 ? -16.717 -18.141 39.201 1.00 86.06 158 PHE A C 1
ATOM 1251 O O . PHE A 1 158 ? -17.143 -19.248 38.885 1.00 86.06 158 PHE A O 1
ATOM 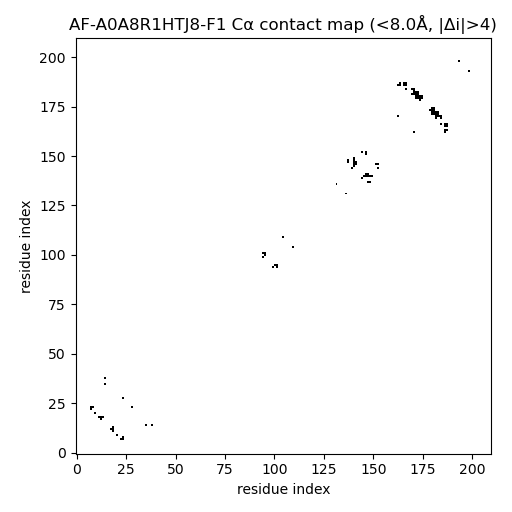1258 N N . GLU A 1 159 ? -16.185 -17.903 40.401 1.00 83.56 159 GLU A N 1
ATOM 1259 C CA . GLU A 1 159 ? -16.069 -18.914 41.460 1.00 83.56 159 GLU A CA 1
ATOM 1260 C C . GLU A 1 159 ? -17.442 -19.450 41.887 1.00 83.56 159 GLU A C 1
ATOM 1262 O O . GLU A 1 159 ? -17.615 -20.657 42.058 1.00 83.56 159 GLU A O 1
ATOM 1267 N N . GLN A 1 160 ? -18.454 -18.584 42.008 1.00 81.44 160 GLN A N 1
ATOM 1268 C CA . GLN A 1 160 ? -19.827 -19.010 42.289 1.00 81.44 160 GLN A CA 1
ATOM 1269 C C . GLN A 1 160 ? -20.413 -19.855 41.154 1.00 81.44 160 GLN A C 1
ATOM 1271 O O . GLN A 1 160 ? -21.093 -20.848 41.420 1.00 81.44 160 GLN A O 1
ATOM 1276 N N . LEU A 1 161 ? -20.170 -19.487 39.895 1.00 81.19 161 LEU A N 1
ATOM 1277 C CA . LEU A 1 161 ? -20.601 -20.256 38.728 1.00 81.19 161 LEU A CA 1
ATOM 1278 C C . LEU A 1 161 ? -19.883 -21.602 38.645 1.00 81.19 161 LEU A C 1
ATOM 1280 O O . LEU A 1 161 ? -20.534 -22.613 38.390 1.00 81.19 161 LEU A O 1
ATOM 1284 N N . GLU A 1 162 ? -18.578 -21.645 38.905 1.00 75.81 162 GLU A N 1
ATOM 1285 C CA . GLU A 1 162 ? -17.809 -22.888 38.961 1.00 75.81 162 GLU A CA 1
ATOM 1286 C C . GLU A 1 162 ? -18.305 -23.773 40.110 1.00 75.81 162 GLU A C 1
ATOM 1288 O O . GLU A 1 162 ? -18.565 -24.956 39.910 1.00 75.81 162 GLU A O 1
ATOM 1293 N N . ALA A 1 163 ? -18.579 -23.192 41.281 1.00 70.94 163 ALA A N 1
ATOM 1294 C CA . ALA A 1 163 ? -19.200 -23.904 42.390 1.00 70.94 163 ALA A CA 1
ATOM 1295 C C . ALA A 1 163 ? -20.614 -24.412 42.050 1.00 70.94 163 ALA A C 1
ATOM 1297 O O . ALA A 1 163 ? -21.037 -25.437 42.584 1.00 70.94 163 ALA A O 1
ATOM 1298 N N . ARG A 1 164 ? -21.368 -23.739 41.173 1.00 70.81 164 ARG A N 1
ATOM 1299 C CA . ARG A 1 164 ? -22.674 -24.218 40.676 1.00 70.81 164 ARG A CA 1
ATOM 1300 C C . ARG A 1 164 ? -22.534 -25.295 39.592 1.00 70.81 164 ARG A C 1
ATOM 1302 O O . ARG A 1 164 ? -23.452 -26.094 39.413 1.00 70.81 164 ARG A O 1
ATOM 1309 N N . ARG A 1 165 ? -21.412 -25.343 38.869 1.00 66.12 165 ARG A N 1
ATOM 1310 C CA . ARG A 1 165 ? -21.209 -26.223 37.714 1.00 66.12 165 ARG A CA 1
ATOM 1311 C C . ARG A 1 165 ? -20.738 -27.618 38.143 1.00 66.12 165 ARG A C 1
ATOM 1313 O O . ARG A 1 165 ? -19.571 -27.823 38.427 1.00 66.12 165 ARG A O 1
ATOM 1320 N N . MET A 1 166 ? -21.669 -28.573 38.080 1.00 59.28 166 MET A N 1
ATOM 1321 C CA . MET A 1 166 ? -21.526 -30.038 38.186 1.00 59.28 166 MET A CA 1
ATOM 1322 C C . MET A 1 166 ? -20.816 -30.633 39.429 1.00 59.28 166 MET A C 1
ATOM 1324 O O . MET A 1 166 ? -19.750 -30.193 39.855 1.00 59.28 166 MET A O 1
ATOM 1328 N N . PRO A 1 167 ? -21.353 -31.735 39.985 1.00 57.41 167 PRO A N 1
ATOM 1329 C CA . PRO A 1 167 ? -20.744 -32.443 41.103 1.00 57.41 167 PRO A CA 1
ATOM 1330 C C . PRO A 1 167 ? -19.589 -33.322 40.597 1.00 57.41 167 PRO A C 1
ATOM 1332 O O . PRO A 1 167 ? -19.793 -34.474 40.236 1.00 57.41 167 PRO A O 1
ATOM 1335 N N . GLY A 1 168 ? -18.371 -32.785 40.535 1.00 54.81 168 GLY A N 1
ATOM 1336 C CA . GLY A 1 168 ? -17.197 -33.564 40.103 1.00 54.81 168 GLY A CA 1
ATOM 1337 C C . GLY A 1 168 ? -15.906 -33.255 40.855 1.00 54.81 168 GLY A C 1
ATOM 1338 O O . GLY A 1 168 ? -15.098 -34.152 41.079 1.00 54.81 168 GLY A O 1
ATOM 1339 N N . LYS A 1 169 ? -15.722 -32.011 41.308 1.00 59.94 169 LYS A N 1
ATOM 1340 C CA . LYS A 1 169 ? -14.590 -31.633 42.160 1.00 59.94 169 LYS A CA 1
ATOM 1341 C C . LYS A 1 169 ? -15.059 -31.479 43.612 1.00 59.94 169 LYS A C 1
ATOM 1343 O O . LYS A 1 169 ? -16.111 -30.878 43.836 1.00 59.94 169 LYS A O 1
ATOM 1348 N N . PRO A 1 170 ? -14.321 -32.013 44.602 1.00 58.06 170 PRO A N 1
ATOM 1349 C CA . PRO A 1 170 ? -14.658 -31.824 46.006 1.00 58.06 170 PRO A CA 1
ATOM 1350 C C . PRO A 1 170 ? -14.573 -30.337 46.363 1.00 58.06 170 PRO A C 1
ATOM 1352 O O . PRO A 1 170 ? -13.538 -29.699 46.171 1.00 58.06 170 PRO A O 1
ATOM 1355 N N . LYS A 1 171 ? -15.673 -29.786 46.885 1.00 61.06 171 LYS A N 1
ATOM 1356 C CA . LYS A 1 171 ? -15.726 -28.414 47.400 1.00 61.06 171 LYS A CA 1
ATOM 1357 C C . LYS A 1 171 ? -15.041 -28.373 48.763 1.00 61.06 171 LYS A C 1
ATOM 1359 O O . LYS A 1 171 ? -15.669 -28.604 49.796 1.00 61.06 171 LYS A O 1
ATOM 1364 N N . ASN A 1 172 ? -13.736 -28.137 48.756 1.00 57.09 172 ASN A N 1
ATOM 1365 C CA . ASN A 1 172 ? -12.954 -27.964 49.974 1.00 57.09 172 ASN A CA 1
ATOM 1366 C C . ASN A 1 172 ? -13.098 -26.520 50.466 1.00 57.09 172 ASN A C 1
ATOM 1368 O O . ASN A 1 172 ? -13.024 -25.586 49.674 1.00 57.09 172 ASN A O 1
ATOM 1372 N N . THR A 1 173 ? -13.291 -26.337 51.769 1.00 55.50 173 THR A N 1
ATOM 1373 C CA . THR A 1 173 ? -13.170 -25.025 52.419 1.00 55.50 173 THR A CA 1
ATOM 1374 C C . THR A 1 173 ? -12.047 -25.091 53.437 1.00 55.50 173 THR A C 1
ATOM 1376 O O . THR A 1 173 ? -11.993 -26.051 54.218 1.00 55.50 173 THR A O 1
ATOM 1379 N N . ASP A 1 174 ? -11.201 -24.067 53.470 1.00 48.50 174 ASP A N 1
ATOM 1380 C CA . ASP A 1 174 ? -10.186 -23.930 54.506 1.00 48.50 174 ASP A CA 1
ATOM 1381 C C . ASP A 1 174 ? -10.869 -23.638 55.845 1.00 48.50 174 ASP A C 1
ATOM 1383 O O . ASP A 1 174 ? -11.547 -22.627 56.033 1.00 48.50 174 ASP A O 1
ATOM 1387 N N . GLY A 1 175 ? -10.756 -24.580 56.781 1.00 51.72 175 GLY A N 1
ATOM 1388 C CA . GLY A 1 175 ? -11.191 -24.371 58.153 1.00 51.72 175 GLY A CA 1
ATOM 1389 C C . GLY A 1 175 ? -10.214 -23.471 58.907 1.00 51.72 175 GLY A C 1
ATOM 1390 O O . GLY A 1 175 ? -9.031 -23.377 58.572 1.00 51.72 175 GLY A O 1
ATOM 1391 N N . SER A 1 176 ? -10.679 -22.859 59.997 1.00 48.75 176 SER A N 1
ATOM 1392 C CA . SER A 1 176 ? -9.778 -22.228 60.958 1.00 48.75 176 SER A CA 1
ATOM 1393 C C . SER A 1 176 ? -8.771 -23.272 61.473 1.00 48.75 176 SER A C 1
ATOM 1395 O O . SER A 1 176 ? -9.169 -24.310 61.999 1.00 48.75 176 SER A O 1
ATOM 1397 N N . LYS A 1 177 ? -7.468 -22.983 61.312 1.00 53.47 177 LYS A N 1
ATOM 1398 C CA . LYS A 1 177 ? -6.300 -23.828 61.662 1.00 53.47 177 LYS A CA 1
ATOM 1399 C C . LYS A 1 177 ? -5.897 -24.928 60.660 1.00 53.47 177 LYS A C 1
ATOM 1401 O O . LYS A 1 177 ? -5.557 -26.026 61.086 1.00 53.47 177 LYS A O 1
ATOM 1406 N N . ALA A 1 178 ? -5.893 -24.647 59.353 1.00 55.84 178 ALA A N 1
ATOM 1407 C CA . ALA A 1 178 ? -5.322 -25.536 58.320 1.00 55.84 178 ALA A CA 1
ATOM 1408 C C . ALA A 1 178 ? -5.933 -26.955 58.254 1.00 55.84 178 ALA A C 1
ATOM 1410 O O . ALA A 1 178 ? -5.384 -27.862 57.630 1.00 55.84 178 ALA A O 1
ATOM 1411 N N . VAL A 1 179 ? -7.097 -27.156 58.878 1.00 50.97 179 VAL A N 1
ATOM 1412 C CA . VAL A 1 179 ? -7.868 -28.390 58.759 1.00 50.97 179 VAL A CA 1
ATOM 1413 C C . VAL A 1 179 ? -8.774 -28.242 57.547 1.00 50.97 179 VAL A C 1
ATOM 1415 O O . VAL A 1 179 ? -9.725 -27.457 57.564 1.00 50.97 179 VAL A O 1
ATOM 1418 N N . VAL A 1 180 ? -8.488 -29.015 56.498 1.00 53.91 180 VAL A N 1
ATOM 1419 C CA . VAL A 1 180 ? -9.359 -29.133 55.325 1.00 53.91 180 VAL A CA 1
ATOM 1420 C C . VAL A 1 180 ? -10.660 -29.794 55.774 1.00 53.91 180 VAL A C 1
ATOM 1422 O O . VAL A 1 180 ? -10.735 -31.013 55.952 1.00 53.91 180 VAL A O 1
ATOM 1425 N N . LYS A 1 181 ? -11.705 -28.992 55.987 1.00 54.62 181 LYS A N 1
ATOM 1426 C CA . LYS A 1 181 ? -13.043 -29.522 56.245 1.00 54.62 181 LYS A CA 1
ATOM 1427 C C . LYS A 1 181 ? -13.644 -29.916 54.903 1.00 54.62 181 LYS A C 1
ATOM 1429 O O . LYS A 1 181 ? -13.985 -29.061 54.088 1.00 54.62 181 LYS A O 1
ATOM 1434 N N . LYS A 1 182 ? -13.780 -31.224 54.676 1.00 52.75 182 LYS A N 1
ATOM 1435 C CA . LYS A 1 182 ? -14.563 -31.754 53.557 1.00 52.75 182 LYS A CA 1
ATOM 1436 C C . LYS A 1 182 ? -16.027 -31.423 53.826 1.00 52.75 182 LYS A C 1
ATOM 1438 O O . LYS A 1 182 ? -16.653 -32.049 54.680 1.00 52.75 182 LYS A O 1
ATOM 1443 N N . ARG A 1 183 ? -16.580 -30.426 53.137 1.00 53.75 183 ARG A N 1
ATOM 1444 C CA . ARG A 1 183 ? -18.033 -30.269 53.092 1.00 53.75 183 ARG A CA 1
ATOM 1445 C C . ARG A 1 183 ? -18.567 -31.344 52.148 1.00 53.75 183 ARG A C 1
ATOM 1447 O O . ARG A 1 183 ? -17.970 -31.603 51.104 1.00 53.75 183 ARG A O 1
ATOM 1454 N N . GLY A 1 184 ? -19.675 -31.986 52.520 1.00 51.56 184 GLY A N 1
ATOM 1455 C CA . GLY A 1 184 ? -20.430 -32.796 51.567 1.00 51.56 184 GLY A CA 1
ATOM 1456 C C . GLY A 1 184 ? -20.733 -31.964 50.320 1.00 51.56 184 GLY A C 1
ATOM 1457 O O . GLY A 1 184 ? -20.803 -30.734 50.391 1.00 51.56 184 GLY A O 1
ATOM 1458 N N . ASN A 1 185 ? -20.879 -32.623 49.176 1.00 52.06 185 ASN A N 1
ATOM 1459 C CA . ASN A 1 185 ? -21.140 -31.982 47.891 1.00 52.06 185 ASN A CA 1
ATOM 1460 C C . ASN A 1 185 ? -22.587 -31.431 47.855 1.00 52.06 185 ASN A C 1
ATOM 1462 O O . ASN A 1 185 ? -23.423 -31.902 47.096 1.00 52.06 185 ASN A O 1
ATOM 1466 N N . VAL A 1 186 ? -22.918 -30.461 48.717 1.00 50.94 186 VAL A N 1
ATOM 1467 C CA . VAL A 1 186 ? -24.264 -29.865 48.873 1.00 50.94 186 VAL A CA 1
ATOM 1468 C C . VAL A 1 186 ? -24.503 -28.797 47.801 1.00 50.94 186 VAL A C 1
ATOM 1470 O O . VAL A 1 186 ? -24.898 -27.666 48.054 1.00 50.94 186 VAL A O 1
ATOM 1473 N N . GLY A 1 187 ? -24.179 -29.125 46.562 1.00 47.72 187 GLY A N 1
ATOM 1474 C CA . GLY A 1 187 ? -24.489 -28.295 45.409 1.00 47.72 187 GLY A CA 1
ATOM 1475 C C . GLY A 1 187 ? -24.024 -29.064 44.193 1.00 47.72 187 GLY A C 1
ATOM 1476 O O . GLY A 1 187 ? -22.824 -29.143 43.964 1.00 47.72 187 GLY A O 1
ATOM 1477 N N . ASN A 1 188 ? -24.882 -29.723 43.436 1.00 50.66 188 ASN A N 1
ATOM 1478 C CA . ASN A 1 188 ? -26.311 -29.527 43.223 1.00 50.66 188 ASN A CA 1
ATOM 1479 C C . ASN A 1 188 ? -27.145 -30.471 44.109 1.00 50.66 188 ASN A C 1
ATOM 1481 O O . ASN A 1 188 ? -27.019 -31.684 43.958 1.00 50.66 188 ASN A O 1
ATOM 1485 N N . SER A 1 189 ? -27.999 -29.968 45.008 1.00 49.97 189 SER A N 1
ATOM 1486 C CA . SER A 1 189 ? -29.028 -30.824 45.614 1.00 49.97 189 SER A CA 1
ATOM 1487 C C . SER A 1 189 ? -29.996 -31.220 44.494 1.00 49.97 189 SER A C 1
ATOM 1489 O O . SER A 1 189 ? -30.943 -30.501 44.209 1.00 49.97 189 SER A O 1
ATOM 1491 N N . LEU A 1 190 ? -29.738 -32.347 43.820 1.00 52.69 190 LEU A N 1
ATOM 1492 C CA . LEU A 1 190 ? -30.720 -33.012 42.948 1.00 52.69 190 LEU A CA 1
ATOM 1493 C C . LEU A 1 190 ? -31.984 -33.396 43.739 1.00 52.69 190 LEU A C 1
ATOM 1495 O O . LEU A 1 190 ? -33.028 -33.664 43.154 1.00 52.69 190 LEU A O 1
ATOM 1499 N N . HIS A 1 191 ? -31.882 -33.381 45.071 1.00 58.00 191 HIS A N 1
ATOM 1500 C CA . HIS A 1 191 ? -32.955 -33.623 46.015 1.00 58.00 191 HIS A CA 1
ATOM 1501 C C . HIS A 1 191 ? -32.991 -32.487 47.039 1.00 58.00 191 HIS A C 1
ATOM 1503 O O . HIS A 1 191 ? -31.981 -32.170 47.679 1.00 58.00 191 HIS A O 1
ATOM 1509 N N . THR A 1 192 ? -34.154 -31.864 47.183 1.00 62.22 192 THR A N 1
ATOM 1510 C CA . THR A 1 192 ? -34.495 -31.077 48.365 1.00 62.22 192 THR A CA 1
ATOM 1511 C C . THR A 1 192 ? -34.683 -32.042 49.535 1.00 62.22 192 THR A C 1
ATOM 1513 O O . THR A 1 192 ? -35.198 -33.147 49.358 1.00 62.22 192 THR A O 1
ATOM 1516 N N . HIS A 1 193 ? -34.241 -31.663 50.735 1.00 68.94 193 HIS A N 1
ATOM 1517 C CA . HIS A 1 193 ? -34.644 -32.404 51.928 1.00 68.94 193 HIS A CA 1
ATOM 1518 C C . HIS A 1 193 ? -36.154 -32.222 52.086 1.00 68.94 193 HIS A C 1
ATOM 1520 O O . HIS A 1 193 ? -36.601 -31.090 52.229 1.00 68.94 193 HIS A O 1
ATOM 1526 N N . GLN A 1 194 ? -36.918 -33.310 52.005 1.00 74.06 194 GLN A N 1
ATOM 1527 C CA . GLN A 1 194 ? -38.313 -33.314 52.432 1.00 74.06 194 GLN A CA 1
ATOM 1528 C C . GLN A 1 194 ? -38.334 -33.573 53.930 1.00 74.06 194 GLN A C 1
ATOM 1530 O O . GLN A 1 194 ? -37.751 -34.558 54.395 1.00 74.06 194 GLN A O 1
ATOM 1535 N N . THR A 1 195 ? -38.979 -32.693 54.683 1.00 83.44 195 THR A N 1
ATOM 1536 C CA . THR A 1 195 ? -39.249 -32.954 56.094 1.00 83.44 195 THR A CA 1
ATOM 1537 C C . THR A 1 195 ? -40.624 -33.609 56.265 1.00 83.44 195 THR A C 1
ATOM 1539 O O . THR A 1 195 ? -41.425 -33.702 55.328 1.00 83.44 195 THR A O 1
ATOM 1542 N N . VAL A 1 196 ? -40.908 -34.129 57.463 1.00 82.62 196 VAL A N 1
ATOM 1543 C CA . VAL A 1 196 ? -42.221 -34.735 57.756 1.00 82.62 196 VAL A CA 1
ATOM 1544 C C . VAL A 1 196 ? -43.320 -33.671 57.668 1.00 82.62 196 VAL A C 1
ATOM 1546 O O . VAL A 1 196 ? -44.425 -33.950 57.213 1.00 82.62 196 VAL A O 1
ATOM 1549 N N . GLU A 1 197 ? -42.997 -32.432 58.030 1.00 83.69 197 GLU A N 1
ATOM 1550 C CA . GLU A 1 197 ? -43.870 -31.266 57.928 1.00 83.69 197 GLU A CA 1
ATOM 1551 C C . GLU A 1 197 ? -44.266 -30.975 56.477 1.00 83.69 197 GLU A C 1
ATOM 1553 O O . GLU A 1 197 ? -45.444 -30.733 56.220 1.00 83.69 197 GLU A O 1
ATOM 1558 N N . ASP A 1 198 ? -43.332 -31.090 55.526 1.00 82.69 198 ASP A N 1
ATOM 1559 C CA . ASP A 1 198 ? -43.627 -30.929 54.095 1.00 82.69 198 ASP A CA 1
ATOM 1560 C C . ASP A 1 198 ? -44.625 -31.987 53.602 1.00 82.69 198 ASP A C 1
ATOM 1562 O O . ASP A 1 198 ? -45.497 -31.699 52.784 1.00 82.69 198 ASP A O 1
ATOM 1566 N N . SER A 1 199 ? -44.541 -33.208 54.144 1.00 81.50 199 SER A N 1
ATOM 1567 C CA . SER A 1 199 ? -45.461 -34.307 53.815 1.00 81.50 199 SER A CA 1
ATOM 1568 C C . SER A 1 199 ? -46.847 -34.132 54.451 1.00 81.50 199 SER A C 1
ATOM 1570 O O . SER A 1 199 ? -47.850 -34.583 53.901 1.00 81.50 199 SER A O 1
ATOM 1572 N N . LEU A 1 200 ? -46.927 -33.477 55.615 1.00 82.69 200 LEU A N 1
ATOM 1573 C CA . LEU A 1 200 ? -48.178 -33.221 56.342 1.00 82.69 200 LEU A CA 1
ATOM 1574 C C . LEU A 1 200 ? -48.847 -31.892 55.948 1.00 82.69 200 LEU A C 1
ATOM 1576 O O . LEU A 1 200 ? -50.020 -31.683 56.271 1.00 82.69 200 LEU A O 1
ATOM 1580 N N . ALA A 1 201 ? -48.146 -31.003 55.238 1.00 83.81 201 ALA A N 1
ATOM 1581 C CA . ALA A 1 201 ? -48.658 -29.700 54.809 1.00 83.81 201 ALA A CA 1
ATOM 1582 C C . ALA A 1 201 ? -49.957 -29.814 53.988 1.00 83.81 201 ALA A C 1
ATOM 1584 O O . ALA A 1 201 ? -50.891 -29.029 54.179 1.00 83.81 201 ALA A O 1
ATOM 1585 N N . GLU A 1 202 ? -50.073 -30.839 53.138 1.00 79.44 202 GLU A N 1
ATOM 1586 C CA . GLU A 1 202 ? -51.287 -31.091 52.351 1.00 79.44 202 GLU A CA 1
ATOM 1587 C C . GLU A 1 202 ? -52.502 -31.475 53.209 1.00 79.44 202 GLU A C 1
ATOM 1589 O O . GLU A 1 202 ? -53.640 -31.176 52.841 1.00 79.44 202 GLU A O 1
ATOM 1594 N N . LEU A 1 203 ? -52.290 -32.107 54.368 1.00 77.94 203 LEU A N 1
ATOM 1595 C CA . LEU A 1 203 ? -53.371 -32.438 55.30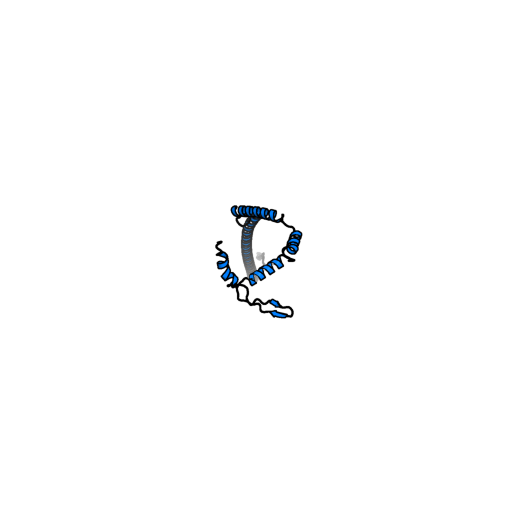1 1.00 77.94 203 LEU A CA 1
ATOM 1596 C C . LEU A 1 203 ? -53.865 -31.190 56.038 1.00 77.94 203 LEU A C 1
ATOM 1598 O O . LEU A 1 203 ? -55.068 -31.035 56.241 1.00 77.94 203 LEU A O 1
ATOM 1602 N N . ALA A 1 204 ? -52.962 -30.266 56.378 1.00 74.12 204 ALA A N 1
ATOM 1603 C CA . ALA A 1 204 ? -53.318 -28.990 56.997 1.00 74.12 204 ALA A CA 1
ATOM 1604 C C . ALA A 1 204 ? -54.131 -28.081 56.053 1.00 74.12 204 ALA A C 1
ATOM 1606 O O . ALA A 1 204 ? -55.015 -27.355 56.513 1.00 74.12 204 ALA A O 1
ATOM 1607 N N . ALA A 1 205 ? -53.886 -28.156 54.740 1.00 74.19 205 ALA A N 1
ATOM 1608 C CA . ALA A 1 205 ? -54.643 -27.419 53.724 1.00 74.19 205 ALA A CA 1
ATOM 1609 C C . ALA A 1 205 ? -56.098 -27.908 53.567 1.00 74.19 205 ALA A C 1
ATOM 1611 O O . ALA A 1 205 ? -56.955 -27.163 53.098 1.00 74.19 205 ALA A O 1
ATOM 1612 N N . ARG A 1 206 ? -56.409 -29.140 53.997 1.00 70.12 206 ARG A N 1
ATOM 1613 C CA . ARG A 1 206 ? -57.756 -29.734 53.927 1.00 70.12 206 ARG A CA 1
ATOM 1614 C C . ARG A 1 206 ? -58.661 -29.367 55.105 1.00 70.12 206 ARG A C 1
ATOM 1616 O O . ARG A 1 206 ? -59.682 -30.029 55.286 1.00 70.12 206 ARG A O 1
ATOM 1623 N N . LYS A 1 207 ? -58.329 -28.336 55.895 1.00 68.50 207 LYS A N 1
ATOM 1624 C CA . LYS A 1 207 ? -59.222 -27.804 56.939 1.00 68.50 207 LYS A CA 1
ATOM 1625 C C . LYS A 1 207 ? -60.551 -27.361 56.317 1.00 68.50 207 LYS A C 1
ATOM 1627 O O . LYS A 1 207 ? -60.699 -26.219 55.888 1.00 68.50 207 LYS A O 1
ATOM 1632 N N . ARG A 1 208 ? -61.525 -28.271 56.270 1.00 67.94 208 ARG A N 1
ATOM 1633 C CA . ARG A 1 208 ? -62.933 -27.923 56.116 1.00 67.94 208 ARG A CA 1
ATOM 1634 C C . ARG A 1 208 ? -63.358 -27.257 57.415 1.00 67.94 208 ARG A C 1
ATOM 1636 O O . ARG A 1 208 ? -63.112 -27.793 58.491 1.00 67.94 208 ARG A O 1
ATOM 1643 N N . TRP A 1 209 ? -63.877 -26.047 57.283 1.00 69.44 209 TRP A N 1
ATOM 1644 C CA . TRP A 1 209 ? -64.555 -25.367 58.370 1.00 69.44 209 TRP A CA 1
ATOM 1645 C C . TRP A 1 209 ? -65.898 -26.078 58.536 1.00 69.44 209 TRP A C 1
ATOM 1647 O O . TRP A 1 209 ? -66.696 -26.058 57.597 1.00 69.44 209 TRP A O 1
ATOM 1657 N N . ASP A 1 210 ? -66.074 -26.758 59.666 1.00 58.84 210 ASP A N 1
ATOM 1658 C CA . ASP A 1 210 ? -67.402 -27.053 60.213 1.00 58.84 210 ASP A CA 1
ATOM 1659 C C . ASP A 1 210 ? -67.888 -25.827 60.999 1.00 58.84 210 ASP A C 1
ATOM 1661 O O . ASP A 1 210 ? -67.047 -25.210 61.701 1.00 58.84 210 ASP A O 1
#

Mean predicted aligned error: 20.42 Å

pLDDT: mean 78.24, std 17.25, range [37.34, 9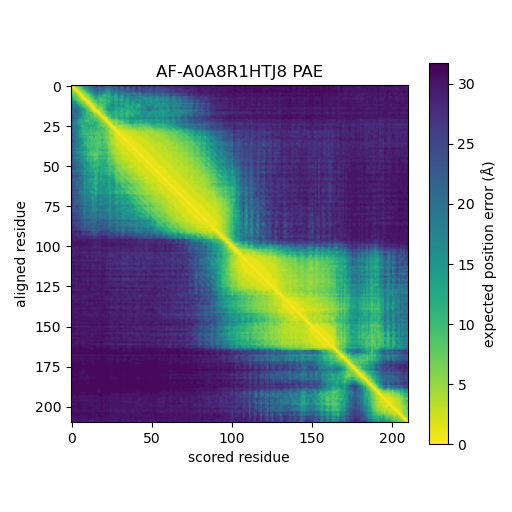8.12]

Organism: Caenorhabditis japonica (NCBI:txid281687)